Protein AF-A0A1Y1KCV0-F1 (afdb_monomer_lite)

Secondary structure (DSSP, 8-state):
-----PPP--TT----TT---EEEEEEEE-----TT---PPPPTTTS---TT---EEEPP---TT-TT---EEEEEEEETTTHHHHHHHTTEEE-SS---EEETTEEE--EEE--------S-HHHHHHHHHHHHHHHHHHHS-HHHHHHHHHHHHHHHHHHHHHHHHHHHTT-SSHHHHHHHHHHHHHHHHHHHHHHHTT----HHHHHHHHHHHHHHH-SHHHHHHHHHHHHHHHHHHHHHHHH--TT----HHHHHHHHHHHHHHHHHHHHHHHHHHHHHHHHHHHHHHHHS--TTTHHHHHHHHTT-

InterPro domains:
  IPR000731 Sterol-sensing domain [PS50156] (147-311)
  IPR025583 HMG-CoA reductase, N-terminal domain [PF13323] (1-82)
  IPR053958 HMGCR/SNAP/NPC1-like, sterol-sensing domain [PF12349] (173-240)

Organism: Photinus pyralis (NCBI:txid7054)

Radius of gyration: 30.67 Å; chains: 1; bounding box: 88×43×90 Å

Structure (mmCIF, N/CA/C/O backbone):
data_AF-A0A1Y1KCV0-F1
#
_entry.id   AF-A0A1Y1KCV0-F1
#
loop_
_atom_site.group_PDB
_atom_site.id
_atom_site.type_symbol
_atom_site.label_atom_id
_atom_site.label_alt_id
_atom_site.label_comp_id
_atom_site.label_asym_id
_atom_site.label_entity_id
_atom_site.label_seq_id
_atom_site.pdbx_PDB_ins_code
_atom_site.Cartn_x
_atom_site.Cartn_y
_atom_site.Cartn_z
_atom_site.occupancy
_atom_site.B_iso_or_equiv
_atom_site.auth_seq_id
_atom_site.auth_comp_id
_atom_site.auth_asym_id
_atom_site.auth_atom_id
_atom_site.pdbx_PDB_model_num
ATOM 1 N N . ASP A 1 1 ? -7.682 2.439 -41.733 1.00 33.00 1 ASP A N 1
ATOM 2 C CA . ASP A 1 1 ? -8.304 1.158 -41.353 1.00 33.00 1 ASP A CA 1
ATOM 3 C C . ASP A 1 1 ? -7.583 -0.026 -41.951 1.00 33.00 1 ASP A C 1
ATOM 5 O O . ASP A 1 1 ? -7.846 -0.419 -43.080 1.00 33.00 1 ASP A O 1
ATOM 9 N N . THR A 1 2 ? -6.640 -0.591 -41.206 1.00 41.50 2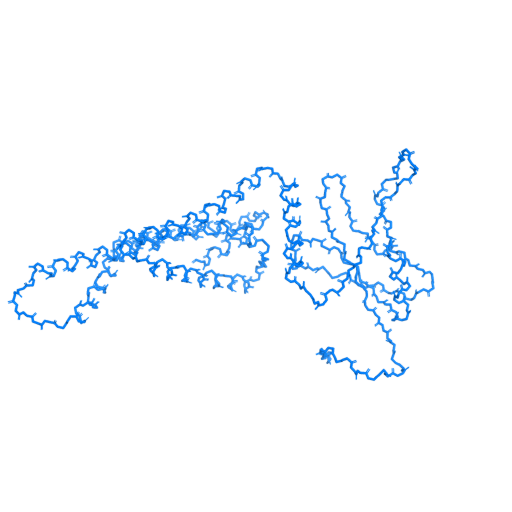 THR A N 1
ATOM 10 C CA . THR A 1 2 ? -6.056 -1.882 -41.554 1.00 41.50 2 THR A CA 1
ATOM 11 C C . THR A 1 2 ? -6.848 -2.955 -40.798 1.00 41.50 2 THR A C 1
ATOM 13 O O . THR A 1 2 ? -6.846 -2.994 -39.571 1.00 41.50 2 THR A O 1
ATOM 16 N N . GLN A 1 3 ? -7.602 -3.787 -41.525 1.00 39.91 3 GLN A N 1
ATOM 17 C CA . GLN A 1 3 ? -8.458 -4.854 -40.981 1.00 39.91 3 GLN A CA 1
ATOM 18 C C . GLN A 1 3 ? -7.636 -6.041 -40.434 1.00 39.91 3 GLN A C 1
ATOM 20 O O . GLN A 1 3 ? -7.830 -7.187 -40.836 1.00 39.91 3 GLN A O 1
ATOM 25 N N . TRP A 1 4 ? -6.687 -5.792 -39.533 1.00 38.59 4 TRP A N 1
ATOM 26 C CA . TRP A 1 4 ? -5.926 -6.861 -38.891 1.00 38.59 4 TRP A CA 1
ATOM 27 C C . TRP A 1 4 ? -6.795 -7.555 -37.845 1.00 38.59 4 TRP A C 1
ATOM 29 O O . TRP A 1 4 ? -7.259 -6.935 -36.890 1.00 38.59 4 TRP A O 1
ATOM 39 N N . LYS A 1 5 ? -6.997 -8.863 -38.017 1.00 38.84 5 LYS A N 1
ATOM 40 C CA . LYS A 1 5 ? -7.556 -9.742 -36.989 1.00 38.84 5 LYS A CA 1
ATOM 41 C C . LYS A 1 5 ? -6.452 -10.672 -36.510 1.00 38.84 5 LYS A C 1
ATOM 43 O O . LYS A 1 5 ? -5.967 -11.500 -37.274 1.00 38.84 5 LYS A O 1
ATOM 48 N N . TRP A 1 6 ? -6.056 -10.525 -35.252 1.00 47.56 6 TRP A N 1
ATOM 49 C CA . TRP A 1 6 ? -5.148 -11.460 -34.598 1.00 47.56 6 TRP A CA 1
ATOM 50 C C . TRP A 1 6 ? -5.876 -12.791 -34.394 1.00 47.56 6 TRP A C 1
ATOM 52 O O . TRP A 1 6 ? -6.885 -12.841 -33.694 1.00 47.56 6 TRP A O 1
ATOM 62 N N . GLN A 1 7 ? -5.389 -13.859 -35.022 1.00 41.56 7 GLN A N 1
ATOM 63 C CA . GLN A 1 7 ? -5.839 -15.224 -34.752 1.00 41.56 7 GLN A CA 1
ATOM 64 C C . GLN A 1 7 ? -4.811 -15.923 -33.862 1.00 41.56 7 GLN A C 1
ATOM 66 O O . GLN A 1 7 ? -3.608 -15.862 -34.118 1.00 41.56 7 GLN A O 1
ATOM 71 N N . GLY A 1 8 ? -5.293 -16.563 -32.796 1.00 42.91 8 GLY A N 1
ATOM 72 C CA . GLY A 1 8 ? -4.482 -17.461 -31.981 1.00 42.91 8 GLY A CA 1
ATOM 73 C C . GLY A 1 8 ? -4.056 -18.665 -32.816 1.00 42.91 8 GLY A C 1
ATOM 74 O O . GLY A 1 8 ? -4.847 -19.179 -33.596 1.00 42.91 8 GLY A O 1
ATOM 75 N N . ILE A 1 9 ? -2.793 -19.059 -32.673 1.00 49.69 9 ILE A N 1
ATOM 76 C CA . ILE A 1 9 ? -2.110 -20.104 -33.444 1.00 49.69 9 ILE A CA 1
ATOM 77 C C . ILE A 1 9 ? -2.964 -21.385 -33.523 1.00 49.69 9 ILE A C 1
ATOM 79 O O . ILE A 1 9 ? -3.040 -22.137 -32.553 1.00 49.69 9 ILE A O 1
ATOM 83 N N . GLU A 1 10 ? -3.565 -21.654 -34.684 1.00 42.41 10 GLU A N 1
ATOM 84 C CA . GLU A 1 10 ? -4.025 -22.993 -35.062 1.00 42.41 10 GLU A CA 1
ATOM 85 C C . GLU A 1 10 ? -2.847 -23.738 -35.702 1.00 42.41 10 GLU A C 1
ATOM 87 O O . GLU A 1 10 ? -2.201 -23.244 -36.627 1.00 42.41 10 GLU A O 1
ATOM 92 N N . GLN A 1 11 ? -2.532 -24.920 -35.171 1.00 47.88 11 GLN A N 1
ATOM 93 C CA . GLN A 1 11 ? -1.381 -25.735 -35.576 1.00 47.88 11 GLN A CA 1
ATOM 94 C C . GLN A 1 11 ? -1.499 -26.357 -36.981 1.00 47.88 11 GLN A C 1
ATOM 96 O O . GLN A 1 11 ? -0.513 -26.915 -37.448 1.00 47.88 11 GLN A O 1
ATOM 101 N N . ASP A 1 12 ? -2.634 -26.208 -37.672 1.00 47.34 12 ASP A N 1
ATOM 102 C CA . ASP A 1 12 ? -2.918 -26.876 -38.952 1.00 47.34 12 ASP A CA 1
ATOM 103 C C . ASP A 1 12 ? -3.400 -25.911 -40.051 1.00 47.34 12 ASP A C 1
ATOM 105 O O . ASP A 1 12 ? -4.395 -26.144 -40.739 1.00 47.34 12 ASP A O 1
ATOM 109 N N . VAL A 1 13 ? -2.672 -24.813 -40.277 1.00 50.41 13 VAL A N 1
ATOM 110 C CA . VAL A 1 13 ? -2.862 -24.040 -41.514 1.00 50.41 13 VAL A CA 1
ATOM 111 C C . VAL A 1 13 ? -2.025 -24.676 -42.624 1.00 50.41 13 VAL A C 1
ATOM 113 O O . VAL A 1 13 ? -0.795 -24.593 -42.621 1.00 50.41 13 VAL A O 1
ATOM 116 N N . VAL A 1 14 ? -2.702 -25.314 -43.583 1.00 53.94 14 VAL A N 1
ATOM 117 C CA . VAL A 1 14 ? -2.103 -25.847 -44.817 1.00 53.94 14 VAL A CA 1
ATOM 118 C C . VAL A 1 14 ? -1.278 -24.746 -45.487 1.00 53.94 14 VAL A C 1
ATOM 120 O O . VAL A 1 14 ? -1.796 -23.685 -45.834 1.00 53.94 14 VAL A O 1
ATOM 123 N N . SER A 1 15 ? 0.025 -24.993 -45.638 1.00 51.62 15 SER A N 1
ATOM 124 C CA . SER A 1 15 ? 0.978 -24.034 -46.200 1.00 51.62 15 SER A CA 1
ATOM 125 C C . SER A 1 15 ? 0.573 -23.664 -47.629 1.00 51.62 15 SER A C 1
ATOM 127 O O . SER A 1 15 ? 0.685 -24.482 -48.540 1.00 51.62 15 SER A O 1
ATOM 129 N N . VAL A 1 16 ? 0.115 -22.428 -47.841 1.00 56.06 16 VAL A N 1
ATOM 130 C CA . VAL A 1 16 ? -0.094 -21.882 -49.188 1.00 56.06 16 VAL A CA 1
ATOM 131 C C . VAL A 1 16 ? 1.281 -21.791 -49.854 1.00 56.06 16 VAL A C 1
ATOM 133 O O . VAL A 1 16 ? 2.166 -21.109 -49.342 1.00 56.06 16 VAL A O 1
ATOM 136 N N . ALA A 1 17 ? 1.476 -22.516 -50.958 1.00 55.22 17 ALA A N 1
ATOM 137 C CA . ALA A 1 17 ? 2.786 -22.786 -51.564 1.00 55.22 17 ALA A CA 1
ATOM 138 C C . ALA A 1 17 ? 3.556 -21.545 -52.070 1.00 55.22 17 ALA A C 1
ATOM 140 O O . ALA A 1 17 ? 4.730 -21.671 -52.405 1.00 55.22 17 ALA A O 1
ATOM 141 N N . ASP A 1 18 ? 2.920 -20.370 -52.090 1.00 52.19 18 ASP A N 1
ATOM 142 C CA . ASP A 1 18 ? 3.439 -19.147 -52.720 1.00 52.19 18 ASP A CA 1
ATOM 143 C C . ASP A 1 18 ? 3.459 -17.921 -51.779 1.00 52.19 18 ASP A C 1
ATOM 145 O O . ASP A 1 18 ? 3.551 -16.773 -52.210 1.00 52.19 18 ASP A O 1
ATOM 149 N N . ALA A 1 19 ? 3.350 -18.136 -50.462 1.00 61.38 19 ALA A N 1
ATOM 150 C CA . ALA A 1 19 ? 3.448 -17.055 -49.483 1.00 61.38 19 ALA A CA 1
ATOM 151 C C . ALA A 1 19 ? 4.913 -16.792 -49.081 1.00 61.38 19 ALA A C 1
ATOM 153 O O . ALA A 1 19 ? 5.641 -17.703 -48.678 1.00 61.38 19 ALA A O 1
ATOM 154 N N . ASN A 1 20 ? 5.344 -15.526 -49.117 1.00 66.06 20 ASN A N 1
ATOM 155 C CA . ASN A 1 20 ? 6.645 -15.100 -48.589 1.00 66.06 20 ASN A CA 1
ATOM 156 C C . ASN A 1 20 ? 6.682 -15.271 -47.060 1.00 66.06 20 ASN A C 1
ATOM 158 O O . ASN A 1 20 ? 6.311 -14.376 -46.303 1.00 66.06 20 ASN A O 1
ATOM 162 N N . HIS A 1 21 ? 7.120 -16.441 -46.594 1.00 76.56 21 HIS A N 1
ATOM 163 C CA . HIS A 1 21 ? 7.253 -16.737 -45.171 1.00 76.56 21 HIS A CA 1
ATOM 164 C C . HIS A 1 21 ? 8.424 -15.956 -44.558 1.00 76.56 21 HIS A C 1
ATOM 166 O O . HIS A 1 21 ? 9.588 -16.338 -44.709 1.00 76.56 21 HIS A O 1
ATOM 172 N N . LEU A 1 22 ? 8.109 -14.883 -43.836 1.00 80.56 22 LEU A N 1
ATOM 173 C CA . LEU A 1 22 ? 9.053 -14.115 -43.026 1.00 80.56 22 LEU A CA 1
ATOM 174 C C . LEU A 1 22 ? 9.029 -14.605 -41.572 1.00 80.56 22 LEU A C 1
ATOM 176 O O . LEU A 1 22 ? 8.000 -15.043 -41.060 1.00 80.56 22 LEU A O 1
ATOM 180 N N . ALA A 1 23 ? 10.180 -14.541 -40.917 1.00 80.56 23 ALA A N 1
ATOM 181 C CA . ALA A 1 23 ? 10.370 -14.770 -39.498 1.00 80.56 23 ALA A CA 1
ATOM 182 C C . ALA A 1 23 ? 10.787 -13.451 -38.839 1.00 80.56 23 ALA A C 1
ATOM 184 O O . ALA A 1 23 ? 11.668 -12.748 -39.336 1.00 80.56 23 ALA A O 1
ATOM 185 N N . LEU A 1 24 ? 10.146 -13.140 -37.716 1.00 82.56 24 LEU A N 1
ATOM 186 C CA . LEU A 1 24 ? 10.536 -12.048 -36.836 1.00 82.56 24 LEU A CA 1
ATOM 187 C C . LEU A 1 24 ? 11.468 -12.611 -35.762 1.00 82.56 24 LEU A C 1
ATOM 189 O O . LEU A 1 24 ? 11.087 -13.528 -35.034 1.00 82.56 24 LEU A O 1
ATOM 193 N N . LEU A 1 25 ? 12.683 -12.079 -35.687 1.00 79.50 25 LEU A N 1
ATOM 194 C CA . LEU A 1 25 ? 13.695 -12.466 -34.711 1.00 79.50 25 LEU A CA 1
ATOM 195 C C . LEU A 1 25 ? 13.972 -11.289 -33.786 1.00 79.50 25 LEU A C 1
ATOM 197 O O . LEU A 1 25 ? 14.259 -10.188 -34.252 1.00 79.50 25 LEU A O 1
ATOM 201 N N . THR A 1 26 ? 13.904 -11.545 -32.485 1.00 79.44 26 THR A N 1
ATOM 202 C CA . THR A 1 26 ? 14.081 -10.530 -31.448 1.00 79.44 26 THR A CA 1
ATOM 203 C C . THR A 1 26 ? 15.195 -10.973 -30.509 1.00 79.44 26 THR A C 1
ATOM 205 O O . THR A 1 26 ? 15.094 -12.031 -29.888 1.00 79.44 26 THR A O 1
ATOM 208 N N . PHE A 1 27 ? 16.250 -10.170 -30.405 1.00 76.69 27 PHE A N 1
ATOM 209 C CA . PHE A 1 27 ? 17.327 -10.353 -29.436 1.00 76.69 27 PHE A CA 1
ATOM 210 C C . PHE A 1 27 ? 17.129 -9.382 -28.277 1.00 76.69 27 PHE A C 1
ATOM 212 O O . PHE A 1 27 ? 16.896 -8.195 -28.500 1.00 76.69 27 PHE A O 1
ATOM 219 N N . VAL A 1 28 ? 17.200 -9.904 -27.056 1.00 74.12 28 VAL A N 1
ATOM 220 C CA . VAL A 1 28 ? 16.999 -9.151 -25.815 1.00 74.12 28 VAL A CA 1
ATOM 221 C C . VAL A 1 28 ? 18.329 -9.108 -25.076 1.00 74.12 28 VAL A C 1
ATOM 223 O O . VAL A 1 28 ? 18.893 -10.164 -24.778 1.00 74.12 28 VAL A O 1
ATOM 226 N N . PHE A 1 29 ? 18.824 -7.903 -24.810 1.00 73.38 29 PHE A N 1
ATOM 227 C CA . PHE A 1 29 ? 20.064 -7.659 -24.082 1.00 73.38 29 PHE A CA 1
ATOM 228 C C . PHE A 1 29 ? 19.717 -7.074 -22.710 1.00 73.38 29 PHE A C 1
ATOM 230 O O . PHE A 1 29 ? 19.250 -5.936 -22.661 1.00 73.38 29 PHE A O 1
ATOM 237 N N . PRO A 1 30 ? 19.897 -7.836 -21.618 1.00 62.84 30 PRO A N 1
ATOM 238 C CA . PRO A 1 30 ? 19.663 -7.325 -20.276 1.00 62.84 30 PRO A CA 1
ATOM 239 C C . PRO A 1 30 ? 20.779 -6.358 -19.872 1.00 62.84 30 PRO A C 1
ATOM 241 O O . PRO A 1 30 ? 21.961 -6.697 -19.981 1.00 62.84 30 PRO A O 1
ATOM 244 N N . ASP A 1 31 ? 20.411 -5.179 -19.373 1.00 56.12 31 ASP A N 1
ATOM 245 C CA . ASP A 1 31 ? 21.358 -4.222 -18.798 1.00 56.12 31 ASP A CA 1
ATOM 246 C C . ASP A 1 31 ? 21.847 -4.749 -17.437 1.00 56.12 31 ASP A C 1
ATOM 248 O O . ASP A 1 31 ? 21.189 -4.602 -16.409 1.00 56.12 31 ASP A O 1
ATOM 252 N N . THR A 1 32 ? 23.012 -5.402 -17.409 1.00 49.34 32 THR A N 1
ATOM 253 C CA . THR A 1 32 ? 23.664 -5.787 -16.150 1.00 49.34 32 THR A CA 1
ATOM 254 C C . THR A 1 32 ? 24.529 -4.630 -15.663 1.00 49.34 32 THR A C 1
ATOM 256 O O . THR A 1 32 ? 25.650 -4.447 -16.141 1.00 49.34 32 THR A O 1
ATOM 259 N N . SER A 1 33 ? 24.042 -3.850 -14.700 1.00 43.47 33 SER A N 1
ATOM 260 C CA . SER A 1 33 ? 24.850 -2.860 -13.985 1.00 43.47 33 SER A CA 1
ATOM 261 C C . SER A 1 33 ? 25.788 -3.559 -12.989 1.00 43.47 33 SER A C 1
ATOM 263 O O . SER A 1 33 ? 25.568 -3.523 -11.781 1.00 43.47 33 SER A O 1
ATOM 265 N N . SER A 1 34 ? 26.821 -4.248 -13.475 1.00 36.88 34 SER A N 1
ATOM 266 C CA . SER A 1 34 ? 27.945 -4.647 -12.627 1.00 36.88 34 SER A CA 1
ATOM 267 C C . SER A 1 34 ? 28.937 -3.486 -12.549 1.00 36.88 34 SER A C 1
ATOM 269 O O . SER A 1 34 ? 29.285 -2.877 -13.560 1.00 36.88 34 SER A O 1
ATOM 271 N N . MET A 1 35 ? 29.362 -3.165 -11.326 1.00 39.00 35 MET A N 1
ATOM 272 C CA . MET A 1 35 ? 30.086 -1.940 -10.953 1.00 39.00 35 M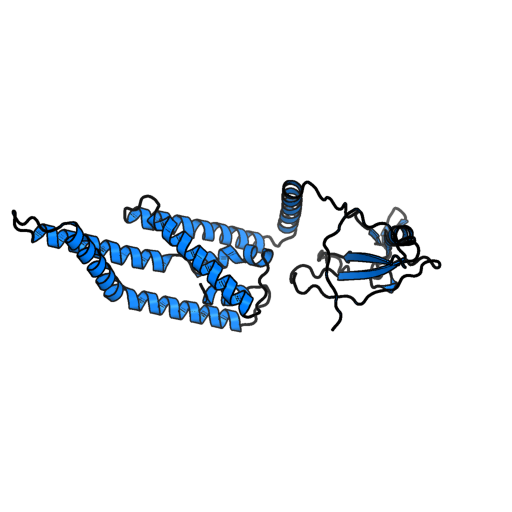ET A CA 1
ATOM 273 C C . MET A 1 35 ? 31.434 -1.727 -11.677 1.00 39.00 35 MET A C 1
ATOM 275 O O . MET A 1 35 ? 32.000 -0.643 -11.585 1.00 39.00 35 MET A O 1
ATOM 279 N N . ASP A 1 36 ? 31.901 -2.711 -12.454 1.00 40.69 36 ASP A N 1
ATOM 280 C CA . ASP A 1 36 ? 33.201 -2.689 -13.134 1.00 40.69 36 ASP A CA 1
ATOM 281 C C . ASP A 1 36 ? 33.136 -2.571 -14.669 1.00 40.69 36 ASP A C 1
ATOM 283 O O . ASP A 1 36 ? 34.177 -2.444 -15.310 1.00 40.69 36 ASP A O 1
ATOM 287 N N . SER A 1 37 ? 31.958 -2.579 -15.308 1.00 43.06 37 SER A N 1
ATOM 288 C CA . SER A 1 37 ? 31.874 -2.229 -16.737 1.00 43.06 37 SER A CA 1
ATOM 289 C C . SER A 1 37 ? 30.455 -1.871 -17.168 1.00 43.06 37 SER A C 1
ATOM 291 O O . SER A 1 37 ? 29.551 -2.699 -17.094 1.00 43.06 37 SER A O 1
ATOM 293 N N . SER A 1 38 ? 30.271 -0.666 -17.707 1.00 43.22 38 SER A N 1
ATOM 294 C CA . SER A 1 38 ? 29.073 -0.286 -18.455 1.00 43.22 38 SER A CA 1
ATOM 295 C C . SER A 1 38 ? 29.013 -1.076 -19.770 1.00 43.22 38 SER A C 1
ATOM 297 O O . SER A 1 38 ? 29.446 -0.586 -20.811 1.00 43.22 38 SER A O 1
ATOM 299 N N . SER A 1 39 ? 28.527 -2.320 -19.752 1.00 53.06 39 SER A N 1
ATOM 300 C CA . SER A 1 39 ? 28.267 -3.069 -20.990 1.00 53.06 39 SER A CA 1
ATOM 301 C C . SER A 1 39 ? 26.989 -2.518 -21.619 1.00 53.06 39 SER A C 1
ATOM 303 O O . SER A 1 39 ? 25.898 -3.001 -21.346 1.00 53.06 39 SER A O 1
ATOM 305 N N . SER A 1 40 ? 27.116 -1.462 -22.422 1.00 58.31 40 SER A N 1
ATOM 306 C CA . SER A 1 40 ? 26.003 -0.967 -23.234 1.00 58.31 40 SER A CA 1
ATOM 307 C C . SER A 1 40 ? 25.620 -2.033 -24.263 1.00 58.31 40 SER A C 1
ATOM 309 O O . SER A 1 40 ? 26.492 -2.700 -24.827 1.00 58.31 40 SER A O 1
ATOM 311 N N . ALA A 1 41 ? 24.322 -2.215 -24.503 1.00 60.91 41 ALA A N 1
ATOM 312 C CA . ALA A 1 41 ? 23.845 -3.164 -25.497 1.00 60.91 41 ALA A CA 1
ATOM 313 C C . ALA A 1 41 ? 24.474 -2.918 -26.886 1.00 60.91 41 ALA A C 1
ATOM 315 O O . ALA A 1 41 ? 24.675 -1.765 -27.290 1.00 60.91 41 ALA A O 1
ATOM 316 N N . PRO A 1 42 ? 24.777 -3.986 -27.647 1.00 65.62 42 PRO A N 1
ATOM 317 C CA . PRO A 1 42 ? 25.397 -3.846 -28.954 1.00 65.62 42 PRO A CA 1
ATOM 318 C C . PRO A 1 42 ? 24.454 -3.122 -29.916 1.00 65.62 42 PRO A C 1
ATOM 320 O O . PRO A 1 42 ? 23.243 -3.348 -29.944 1.00 65.62 42 PRO A O 1
ATOM 323 N N . ARG A 1 43 ? 25.017 -2.250 -30.753 1.00 67.50 43 ARG A N 1
ATOM 324 C CA . ARG A 1 43 ? 24.257 -1.575 -31.809 1.00 67.50 43 ARG A CA 1
ATOM 325 C C . ARG A 1 43 ? 23.891 -2.567 -32.916 1.00 67.50 43 ARG A C 1
ATOM 327 O O . ARG A 1 43 ? 24.581 -3.560 -33.139 1.00 67.50 43 ARG A O 1
ATOM 334 N N . SER A 1 44 ? 22.834 -2.270 -33.672 1.00 62.09 44 SER A N 1
ATOM 335 C CA . SER A 1 44 ? 22.306 -3.157 -34.726 1.00 62.09 44 SER A CA 1
ATOM 336 C C . SER A 1 44 ? 23.324 -3.571 -35.800 1.00 62.09 44 SER A C 1
ATOM 338 O O . SER A 1 44 ? 23.202 -4.649 -36.369 1.00 62.09 44 SER A O 1
ATOM 340 N N . HIS A 1 45 ? 24.346 -2.753 -36.063 1.00 68.75 45 HIS A N 1
ATOM 341 C CA . HIS A 1 45 ? 25.391 -3.040 -37.054 1.00 68.75 45 HIS A CA 1
ATOM 342 C C . HIS A 1 45 ? 26.498 -3.982 -36.552 1.00 68.75 45 HIS A C 1
ATOM 344 O O . HIS A 1 45 ? 27.305 -4.447 -37.351 1.00 68.75 45 HIS A O 1
ATOM 350 N N . VAL A 1 46 ? 26.546 -4.254 -35.247 1.00 64.31 46 VAL A N 1
ATOM 351 C CA . VAL A 1 46 ? 27.558 -5.111 -34.605 1.00 64.31 46 VAL A CA 1
ATOM 352 C C . VAL A 1 46 ? 27.153 -6.584 -34.669 1.00 64.31 46 VAL A C 1
ATOM 354 O O . VAL A 1 46 ? 27.991 -7.477 -34.552 1.00 64.31 46 VAL A O 1
ATOM 357 N N . VAL A 1 47 ? 25.861 -6.854 -34.885 1.00 72.19 47 VAL A N 1
ATOM 358 C CA . VAL A 1 47 ? 25.349 -8.214 -35.041 1.00 72.19 47 VAL A CA 1
ATOM 359 C C . VAL A 1 47 ? 25.915 -8.815 -36.335 1.00 72.19 47 VAL A C 1
ATOM 361 O O . VAL A 1 47 ? 25.698 -8.245 -37.409 1.00 72.19 47 VAL A O 1
ATOM 364 N N . PRO A 1 48 ? 26.619 -9.963 -36.274 1.00 69.94 48 PRO A N 1
ATOM 365 C CA . PRO A 1 48 ? 27.196 -10.586 -37.456 1.00 69.94 48 PRO A CA 1
ATOM 366 C C . PRO A 1 48 ? 26.109 -10.931 -38.476 1.00 69.94 48 PRO A C 1
ATOM 368 O O . PRO A 1 48 ? 25.221 -11.744 -38.217 1.00 69.94 48 PRO A O 1
ATOM 371 N N . THR A 1 49 ? 26.185 -10.315 -39.654 1.00 68.19 49 THR A N 1
ATOM 372 C CA . THR A 1 49 ? 25.289 -10.596 -40.777 1.00 68.19 49 THR A CA 1
ATOM 373 C C . THR A 1 49 ? 26.087 -11.296 -41.881 1.00 68.19 49 THR A C 1
ATOM 375 O O . THR A 1 49 ? 26.957 -10.686 -42.506 1.00 68.19 49 THR A O 1
ATOM 378 N N . PRO A 1 50 ? 25.855 -12.598 -42.127 1.00 73.06 50 PRO A N 1
ATOM 379 C CA . PRO A 1 50 ? 26.447 -13.281 -43.270 1.00 73.06 50 PRO A CA 1
ATOM 380 C C . PRO A 1 50 ? 26.031 -12.578 -44.568 1.00 73.06 50 PRO A C 1
ATOM 382 O O . PRO A 1 50 ? 24.857 -12.256 -44.751 1.00 73.06 50 PRO A O 1
ATOM 385 N N . GLN A 1 51 ? 26.976 -12.372 -45.490 1.00 63.56 51 GLN A N 1
ATOM 386 C CA . GLN A 1 51 ? 26.775 -11.572 -46.714 1.00 63.56 51 GLN A CA 1
ATOM 387 C C . GLN A 1 51 ? 25.681 -12.110 -47.662 1.00 63.56 51 GLN A C 1
ATOM 389 O O . GLN A 1 51 ? 25.274 -11.413 -48.587 1.00 63.56 51 GLN A O 1
ATOM 394 N N . ASN A 1 52 ? 25.185 -13.327 -47.427 1.00 72.75 52 ASN A N 1
ATOM 395 C CA . ASN A 1 52 ? 24.216 -14.016 -48.281 1.00 72.75 52 ASN A CA 1
ATOM 396 C C . ASN A 1 52 ? 22.766 -13.967 -47.756 1.00 72.75 52 ASN A C 1
ATOM 398 O O . ASN A 1 52 ? 21.892 -14.611 -48.341 1.00 72.75 52 ASN A O 1
ATOM 402 N N . LEU A 1 53 ? 22.490 -13.245 -46.662 1.00 74.94 53 LEU A N 1
ATOM 403 C CA . LEU A 1 53 ? 21.165 -13.219 -46.028 1.00 74.94 53 LEU A CA 1
ATOM 404 C C . LEU A 1 53 ? 20.426 -11.900 -46.270 1.00 74.94 53 LEU A C 1
ATOM 406 O O . LEU A 1 53 ? 20.988 -10.813 -46.158 1.00 74.94 53 LEU A O 1
ATOM 410 N N . SER A 1 54 ? 19.127 -11.996 -46.556 1.00 77.06 54 SER A N 1
ATOM 411 C CA . SER A 1 54 ? 18.243 -10.837 -46.695 1.00 77.06 54 SER A CA 1
ATOM 412 C C . SER A 1 54 ? 17.662 -10.488 -45.324 1.00 77.06 54 SER A C 1
ATOM 414 O O . SER A 1 54 ? 16.591 -10.958 -44.945 1.00 77.06 54 SER A O 1
ATOM 416 N N . ILE A 1 55 ? 18.415 -9.714 -44.542 1.00 78.56 55 ILE A N 1
ATOM 417 C CA . ILE A 1 55 ? 18.051 -9.314 -43.177 1.00 78.56 55 ILE A CA 1
ATOM 418 C C . ILE A 1 55 ? 17.641 -7.845 -43.192 1.00 78.56 55 ILE A C 1
ATOM 420 O O . ILE A 1 55 ? 18.404 -6.990 -43.633 1.00 78.56 55 ILE A O 1
ATOM 424 N N . THR A 1 56 ? 16.445 -7.543 -42.690 1.00 81.00 56 THR A N 1
ATOM 425 C CA . THR A 1 56 ? 15.973 -6.159 -42.546 1.00 81.00 56 THR A CA 1
ATOM 426 C C . THR A 1 56 ? 15.874 -5.810 -41.060 1.00 81.00 56 THR A C 1
ATOM 428 O O . THR A 1 56 ? 15.056 -6.422 -40.366 1.00 81.00 56 THR A O 1
ATOM 431 N N . PRO A 1 57 ? 16.678 -4.864 -40.540 1.00 78.81 57 PRO A N 1
ATOM 432 C CA . PRO A 1 57 ? 16.525 -4.392 -39.170 1.00 78.81 57 PRO A CA 1
ATOM 433 C C . PRO A 1 57 ? 15.204 -3.629 -39.036 1.00 78.81 57 PRO A C 1
ATOM 435 O O . PRO A 1 57 ? 14.837 -2.831 -39.900 1.00 78.81 57 PRO A O 1
ATOM 438 N N . LEU A 1 58 ? 14.481 -3.889 -37.955 1.00 77.62 58 LEU A N 1
ATOM 439 C CA . LEU A 1 58 ? 13.233 -3.212 -37.627 1.00 77.62 58 LEU A CA 1
ATOM 440 C C . LEU A 1 58 ? 13.489 -2.119 -36.582 1.00 77.62 58 LEU A C 1
ATOM 442 O O . LEU A 1 58 ? 14.443 -2.226 -35.806 1.00 77.62 58 LEU A O 1
ATOM 446 N N . PRO A 1 59 ? 12.665 -1.056 -36.552 1.00 73.56 59 PRO A N 1
ATOM 447 C CA . PRO A 1 59 ? 12.803 -0.007 -35.552 1.00 73.56 59 PRO A CA 1
ATOM 448 C C . PRO A 1 59 ? 12.642 -0.584 -34.142 1.00 73.56 59 PRO A C 1
ATOM 450 O O . PRO A 1 59 ? 11.735 -1.375 -33.875 1.00 73.56 59 PRO A O 1
ATOM 453 N N . VAL A 1 60 ? 13.533 -0.170 -33.244 1.00 60.69 60 VAL A N 1
ATOM 454 C CA . VAL A 1 60 ? 13.504 -0.566 -31.835 1.00 60.69 60 VAL A CA 1
ATOM 455 C C . VAL A 1 60 ? 12.259 0.037 -31.190 1.00 60.69 60 VAL A C 1
ATOM 457 O O . VAL A 1 60 ? 11.997 1.230 -31.329 1.00 60.69 60 VAL A O 1
ATOM 460 N N . THR A 1 61 ? 11.465 -0.791 -30.515 1.00 53.28 61 THR A N 1
ATOM 461 C CA . THR A 1 61 ? 10.344 -0.321 -29.695 1.00 53.28 61 THR A CA 1
ATOM 462 C C . THR A 1 61 ? 10.794 -0.385 -28.244 1.00 53.28 61 THR A C 1
ATOM 464 O O . THR A 1 61 ? 11.059 -1.473 -27.738 1.00 53.28 61 THR A O 1
ATOM 467 N N . GLU A 1 62 ? 10.931 0.763 -27.586 1.00 51.31 62 GLU A N 1
ATOM 468 C CA . GLU A 1 62 ? 11.251 0.800 -26.159 1.00 51.31 62 GLU A CA 1
ATOM 469 C C . GLU A 1 62 ? 10.072 0.233 -25.360 1.00 51.31 62 GLU A C 1
ATOM 471 O O . GLU A 1 62 ? 8.941 0.723 -25.444 1.00 51.31 62 GLU A O 1
ATOM 476 N N . ASN A 1 63 ? 10.323 -0.823 -24.588 1.00 46.72 63 ASN A N 1
ATOM 477 C CA . ASN A 1 63 ? 9.331 -1.389 -23.685 1.00 46.72 63 ASN A CA 1
ATOM 478 C C . ASN A 1 63 ? 9.280 -0.534 -22.411 1.00 46.72 63 ASN A C 1
ATOM 480 O O . ASN A 1 63 ? 10.009 -0.762 -21.453 1.00 46.72 63 ASN A O 1
ATOM 484 N N . SER A 1 64 ? 8.379 0.444 -22.378 1.00 43.94 64 SER A N 1
ATOM 485 C CA . SER A 1 64 ? 8.168 1.354 -21.238 1.00 43.94 64 SER A CA 1
ATOM 486 C C . SER A 1 64 ? 7.556 0.687 -19.991 1.00 43.94 64 SER A C 1
ATOM 488 O O . SER A 1 64 ? 7.338 1.352 -18.981 1.00 43.94 64 SER A O 1
ATOM 490 N N . PHE A 1 65 ? 7.286 -0.623 -20.031 1.00 45.62 65 PHE A N 1
ATOM 491 C CA . PHE A 1 65 ? 6.641 -1.365 -18.942 1.00 45.62 65 PHE A CA 1
ATOM 492 C C . PHE A 1 65 ? 7.598 -1.876 -17.850 1.00 45.62 65 PHE A C 1
ATOM 494 O O . PHE A 1 65 ? 7.120 -2.235 -16.775 1.00 45.62 65 PHE A O 1
ATOM 501 N N . ASN A 1 66 ? 8.919 -1.857 -18.072 1.00 42.03 66 ASN A N 1
ATOM 502 C CA . ASN A 1 66 ? 9.916 -2.278 -17.083 1.00 42.03 66 ASN A CA 1
ATOM 503 C C . ASN A 1 66 ? 10.913 -1.144 -16.797 1.00 42.03 66 ASN A C 1
ATOM 505 O O . ASN A 1 66 ? 12.001 -1.097 -17.350 1.00 42.03 66 ASN A O 1
ATOM 509 N N . THR A 1 67 ? 10.570 -0.233 -15.886 1.00 40.50 67 THR A N 1
ATOM 510 C CA . THR A 1 67 ? 11.449 0.884 -15.475 1.00 40.50 67 THR A CA 1
ATOM 511 C C . THR A 1 67 ? 12.762 0.430 -14.806 1.00 40.50 67 THR A C 1
ATOM 513 O O . THR A 1 67 ? 13.666 1.241 -14.643 1.00 40.50 67 THR A O 1
ATOM 516 N N . TYR A 1 68 ? 12.884 -0.854 -14.447 1.00 39.28 68 TYR A N 1
ATOM 517 C CA . TYR A 1 68 ? 14.069 -1.437 -13.801 1.00 39.28 68 TYR A CA 1
ATOM 518 C C . TYR A 1 68 ? 14.882 -2.380 -14.699 1.00 39.28 68 TYR A C 1
ATOM 520 O O . TYR A 1 68 ? 16.012 -2.701 -14.349 1.00 39.28 68 TYR A O 1
ATOM 528 N N . THR A 1 69 ? 14.357 -2.787 -15.860 1.00 45.06 69 THR A N 1
ATOM 529 C CA . THR A 1 69 ? 15.149 -3.466 -16.891 1.00 45.06 69 THR A CA 1
ATOM 530 C C . THR A 1 69 ? 15.058 -2.654 -18.170 1.00 45.06 69 THR A C 1
ATOM 532 O O . THR A 1 69 ? 14.101 -2.756 -18.938 1.00 45.06 69 THR A O 1
ATOM 535 N N . LEU A 1 70 ? 16.066 -1.812 -18.392 1.00 50.91 70 LEU A N 1
ATOM 536 C CA . LEU A 1 70 ? 16.348 -1.211 -19.693 1.00 50.91 70 LEU A CA 1
ATOM 537 C C . LEU A 1 70 ? 16.842 -2.324 -20.634 1.00 50.91 70 LEU A C 1
ATOM 539 O O . LEU A 1 70 ? 17.982 -2.349 -21.074 1.00 50.91 70 LEU A O 1
ATOM 543 N N . ASP A 1 71 ? 15.984 -3.306 -20.904 1.00 55.62 71 ASP A N 1
ATOM 544 C CA . ASP A 1 71 ? 16.298 -4.367 -21.845 1.00 55.62 71 ASP A CA 1
ATOM 545 C C . ASP A 1 71 ? 16.369 -3.731 -23.232 1.00 55.62 71 ASP A C 1
ATOM 547 O O . ASP A 1 71 ? 15.360 -3.316 -23.811 1.00 55.62 71 ASP A O 1
ATOM 551 N N . SER A 1 72 ? 17.576 -3.638 -23.776 1.00 64.31 72 SER A N 1
ATOM 552 C CA . SER A 1 72 ? 17.763 -3.188 -25.146 1.00 64.31 72 SER A CA 1
ATOM 553 C C . SER A 1 72 ? 17.344 -4.314 -26.083 1.00 64.31 72 SER A C 1
ATOM 555 O O . SER A 1 72 ? 17.828 -5.444 -25.989 1.00 64.31 72 SER A O 1
ATOM 557 N N . ILE A 1 73 ? 16.416 -4.020 -26.992 1.00 72.69 73 ILE A N 1
ATOM 558 C CA . ILE A 1 73 ? 15.841 -5.011 -27.903 1.00 72.69 73 ILE A CA 1
ATOM 559 C C . ILE A 1 73 ? 16.285 -4.709 -29.334 1.00 72.69 73 ILE A C 1
ATOM 561 O O . ILE A 1 73 ? 16.085 -3.608 -29.839 1.00 72.69 73 ILE A O 1
ATOM 565 N N . LEU A 1 74 ? 16.827 -5.710 -30.026 1.00 77.69 74 LEU A N 1
ATOM 566 C CA . LEU A 1 74 ? 17.078 -5.647 -31.466 1.00 77.69 74 LEU A CA 1
ATOM 567 C C . LEU A 1 74 ? 16.108 -6.576 -32.195 1.00 77.69 74 LEU A C 1
ATOM 569 O O . LEU A 1 74 ? 16.058 -7.772 -31.907 1.00 77.69 74 LEU A O 1
ATOM 573 N N . ALA A 1 75 ? 15.354 -6.035 -33.151 1.00 80.94 75 ALA A N 1
ATOM 574 C CA . ALA A 1 75 ? 14.386 -6.786 -33.943 1.00 80.94 75 ALA A CA 1
ATOM 575 C C . ALA A 1 75 ? 14.805 -6.855 -35.418 1.00 80.94 75 ALA A C 1
ATOM 577 O O . ALA A 1 75 ? 15.214 -5.856 -36.011 1.00 80.94 75 ALA A O 1
ATOM 578 N N . TYR A 1 76 ? 14.663 -8.033 -36.023 1.00 83.62 76 TYR A N 1
ATOM 579 C CA . TYR A 1 76 ? 15.030 -8.311 -37.409 1.00 83.62 76 TYR A CA 1
ATOM 580 C C . TYR A 1 76 ? 13.919 -9.077 -38.123 1.00 83.62 76 TYR A C 1
ATOM 582 O O . TYR A 1 76 ? 13.355 -10.031 -37.586 1.00 83.62 76 TYR A O 1
ATOM 590 N N . SER A 1 77 ? 13.641 -8.690 -39.365 1.00 84.62 77 SER A N 1
ATOM 591 C CA . SER A 1 77 ? 12.819 -9.455 -40.302 1.00 84.62 77 SER A CA 1
ATOM 592 C C . SER A 1 77 ? 13.730 -10.243 -41.241 1.00 84.62 77 SER A C 1
ATOM 594 O O . SER A 1 77 ? 14.600 -9.658 -41.892 1.00 84.62 77 SER A O 1
ATOM 596 N N . VAL A 1 78 ? 13.552 -11.565 -41.295 1.00 86.12 78 VAL A N 1
ATOM 597 C CA . VAL A 1 78 ? 14.385 -12.484 -42.090 1.00 86.12 78 VAL A CA 1
ATOM 598 C C . VAL A 1 78 ? 13.498 -13.533 -42.767 1.00 86.12 78 VAL A C 1
ATOM 600 O O . VAL A 1 78 ? 12.569 -14.033 -42.134 1.00 86.12 78 VAL A O 1
ATOM 603 N N . PRO A 1 79 ? 13.752 -13.946 -44.022 1.00 86.31 79 PRO A N 1
ATOM 604 C CA . PRO A 1 79 ? 13.075 -15.094 -44.618 1.00 86.31 79 PRO A CA 1
ATOM 605 C C . PRO A 1 79 ? 13.184 -16.339 -43.728 1.00 86.31 79 PRO A C 1
ATOM 607 O O . PRO A 1 79 ? 14.267 -16.703 -43.275 1.00 86.31 79 PRO A O 1
ATOM 610 N N . LYS A 1 80 ? 12.075 -17.054 -43.509 1.00 80.44 80 LYS A N 1
ATOM 611 C CA . LYS A 1 80 ? 12.004 -18.189 -42.567 1.00 80.44 80 LYS A CA 1
ATOM 612 C C . LYS A 1 80 ? 13.059 -19.274 -42.834 1.00 80.44 80 LYS A C 1
ATOM 614 O O . LYS A 1 80 ? 13.540 -19.900 -41.897 1.00 80.44 80 LYS A O 1
ATOM 619 N N . LYS A 1 81 ? 13.445 -19.475 -44.100 1.00 81.00 81 LYS A N 1
ATOM 620 C CA . LYS A 1 81 ? 14.489 -20.434 -44.510 1.00 81.00 81 LYS A CA 1
ATOM 621 C C . LYS A 1 81 ? 15.904 -20.016 -44.077 1.00 81.00 81 LYS A C 1
ATOM 623 O O . LYS A 1 81 ? 16.744 -20.878 -43.869 1.00 81.00 81 LYS A O 1
ATOM 628 N N . GLN A 1 82 ? 16.141 -18.714 -43.938 1.00 82.50 82 GLN A N 1
ATOM 629 C CA . GLN A 1 82 ? 17.427 -18.095 -43.595 1.00 82.50 82 GLN A CA 1
ATOM 630 C C . GLN A 1 82 ? 17.574 -17.819 -42.089 1.00 82.50 82 GLN A C 1
ATOM 632 O O . GLN A 1 82 ? 18.678 -17.593 -41.598 1.00 82.50 82 GLN A O 1
ATOM 637 N N . ALA A 1 83 ? 16.471 -17.874 -41.335 1.00 80.06 83 ALA A N 1
ATOM 638 C CA . ALA A 1 83 ? 16.459 -17.627 -39.896 1.00 80.06 83 ALA A CA 1
ATOM 639 C C . ALA A 1 83 ? 17.443 -18.506 -39.087 1.00 80.06 83 ALA A C 1
ATOM 641 O O . ALA A 1 83 ? 18.125 -17.952 -38.226 1.00 80.06 83 ALA A O 1
ATOM 642 N N . PRO A 1 84 ? 17.588 -19.827 -39.337 1.00 81.12 84 PRO A N 1
ATOM 643 C CA . PRO A 1 84 ? 18.533 -20.653 -38.578 1.00 81.12 84 PRO A CA 1
ATOM 644 C C . PRO A 1 84 ? 19.995 -20.237 -38.778 1.00 81.12 84 PRO A C 1
ATOM 646 O O . PRO A 1 84 ? 20.775 -20.241 -37.828 1.00 81.12 84 PRO A O 1
ATOM 649 N N . GLU A 1 85 ? 20.352 -19.843 -40.003 1.00 81.75 85 GLU A N 1
ATOM 650 C CA . GLU A 1 85 ? 21.699 -19.384 -40.344 1.00 81.75 85 GLU A CA 1
ATOM 651 C C . GLU A 1 85 ? 22.007 -18.052 -39.650 1.00 81.75 85 GLU A C 1
ATOM 653 O O . GLU A 1 85 ? 23.045 -17.916 -39.002 1.00 81.75 85 GLU A O 1
ATOM 658 N N . PHE A 1 86 ? 21.058 -17.111 -39.663 1.00 81.56 86 PHE A N 1
ATOM 659 C CA . PHE A 1 86 ? 21.214 -15.841 -38.956 1.00 81.56 86 PHE A CA 1
ATOM 660 C C . PHE A 1 86 ? 21.340 -16.018 -37.434 1.00 81.56 86 PHE A C 1
ATOM 662 O O . PHE A 1 86 ? 22.210 -15.410 -36.820 1.00 81.56 86 PHE A O 1
ATOM 669 N N . VAL A 1 87 ? 20.543 -16.901 -36.819 1.00 82.50 87 VAL A N 1
ATOM 670 C CA . VAL A 1 87 ? 20.651 -17.200 -35.377 1.00 82.50 87 VAL A CA 1
ATOM 671 C C . VAL A 1 87 ? 22.005 -17.824 -35.033 1.00 82.50 87 VAL A C 1
ATOM 673 O O . VAL A 1 87 ? 22.572 -17.516 -33.988 1.00 82.50 87 VAL A O 1
ATOM 676 N N . SER A 1 88 ? 22.552 -18.675 -35.907 1.00 80.19 88 SER A N 1
ATOM 677 C CA . SER A 1 88 ? 23.876 -19.265 -35.687 1.00 80.19 88 SER A CA 1
ATOM 678 C C . SER A 1 88 ? 25.002 -18.228 -35.742 1.00 80.19 88 SER A C 1
ATOM 680 O O . SER A 1 88 ? 25.913 -18.288 -34.920 1.00 80.19 88 SER A O 1
ATOM 682 N N . ALA A 1 89 ? 24.897 -17.243 -36.640 1.00 79.44 89 ALA A N 1
ATOM 683 C CA . ALA A 1 89 ? 25.846 -16.138 -36.750 1.00 79.44 89 ALA A CA 1
ATOM 684 C C . ALA A 1 89 ? 25.719 -15.142 -35.585 1.00 79.44 89 ALA A C 1
ATOM 686 O O . ALA A 1 89 ? 26.721 -14.658 -35.073 1.00 79.44 89 ALA A O 1
ATOM 687 N N . ALA A 1 90 ? 24.496 -14.888 -35.115 1.00 78.38 90 ALA A N 1
ATOM 688 C CA . ALA A 1 90 ? 24.211 -13.997 -33.990 1.00 78.38 90 ALA A CA 1
ATOM 689 C C . ALA A 1 90 ? 24.447 -14.639 -32.607 1.00 78.38 90 ALA A C 1
ATOM 691 O O . ALA A 1 90 ? 24.180 -14.012 -31.583 1.00 78.38 90 ALA A O 1
ATOM 692 N N . LYS A 1 91 ? 24.932 -15.888 -32.552 1.00 78.81 91 LYS A N 1
ATOM 693 C CA . LYS A 1 91 ? 25.194 -16.600 -31.293 1.00 78.81 91 LYS A CA 1
ATOM 694 C C . LYS A 1 91 ? 26.309 -15.947 -30.475 1.00 78.81 91 LYS A C 1
ATOM 696 O O . LYS A 1 91 ? 26.277 -16.016 -29.248 1.00 78.81 91 LYS A O 1
ATOM 701 N N . GLU A 1 92 ? 27.277 -15.342 -31.150 1.00 77.69 92 GLU A N 1
ATOM 702 C CA . GLU A 1 92 ? 28.433 -14.691 -30.546 1.00 77.69 92 GLU A CA 1
ATOM 703 C C . GLU A 1 92 ? 28.558 -13.286 -31.141 1.00 77.69 92 GLU A C 1
ATOM 705 O O . GLU A 1 92 ? 28.908 -13.126 -32.309 1.00 77.69 92 GLU A O 1
ATOM 710 N N . ILE A 1 93 ? 28.226 -12.259 -30.357 1.00 78.19 93 ILE A N 1
ATOM 711 C CA . ILE A 1 93 ? 28.272 -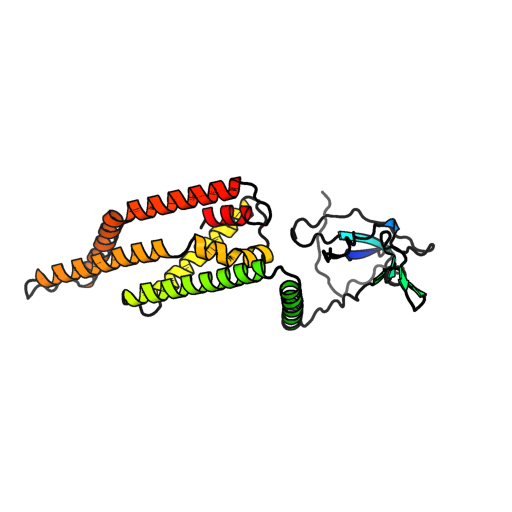10.860 -30.799 1.00 78.19 93 ILE A CA 1
ATOM 712 C C . ILE A 1 93 ? 29.443 -10.177 -30.080 1.00 78.19 93 ILE A C 1
ATOM 714 O O . ILE A 1 93 ? 29.490 -10.190 -28.850 1.00 78.19 93 ILE A O 1
ATOM 718 N N . PRO A 1 94 ? 30.418 -9.599 -30.797 1.00 72.06 94 PRO A N 1
ATOM 719 C CA . PRO A 1 94 ? 31.532 -8.911 -30.154 1.00 72.06 94 PRO A CA 1
ATOM 720 C C . PRO A 1 94 ? 31.046 -7.656 -29.417 1.00 72.06 94 PRO A C 1
ATOM 722 O O . PRO A 1 94 ? 30.186 -6.936 -29.917 1.00 72.06 94 PRO A O 1
ATOM 725 N N . ASP A 1 95 ? 31.611 -7.372 -28.243 1.00 66.69 95 ASP A N 1
ATOM 726 C CA . ASP A 1 95 ? 31.398 -6.091 -27.561 1.00 66.69 95 ASP A CA 1
ATOM 727 C C . ASP A 1 95 ? 32.328 -5.025 -28.183 1.00 66.69 95 ASP A C 1
ATOM 729 O O . ASP A 1 95 ? 33.533 -5.258 -28.338 1.00 66.69 95 ASP A O 1
ATOM 733 N N . GLU A 1 96 ? 31.773 -3.884 -28.609 1.00 62.84 96 GLU A N 1
ATOM 734 C CA . GLU A 1 96 ? 32.541 -2.782 -29.215 1.00 62.84 96 GLU A CA 1
ATOM 735 C C . GLU A 1 96 ? 33.387 -2.027 -28.191 1.00 62.84 96 GLU A C 1
ATOM 737 O O . GLU A 1 96 ? 34.442 -1.505 -28.544 1.00 62.84 96 GLU A O 1
ATOM 742 N N . GLN A 1 97 ? 32.930 -1.961 -26.938 1.00 57.94 97 GLN A N 1
ATOM 743 C CA . GLN A 1 97 ? 33.557 -1.151 -25.890 1.00 57.94 97 GLN A CA 1
ATOM 744 C C . GLN A 1 97 ? 34.531 -1.955 -25.026 1.00 57.94 97 GLN A C 1
ATOM 746 O O . GLN A 1 97 ? 35.183 -1.402 -24.144 1.00 57.94 97 GLN A O 1
ATOM 751 N N . ALA A 1 98 ? 34.644 -3.261 -25.269 1.00 57.94 98 ALA A N 1
ATOM 752 C CA . ALA A 1 98 ? 35.543 -4.116 -24.520 1.00 57.94 98 ALA A CA 1
ATOM 753 C C . ALA A 1 98 ? 36.988 -3.974 -25.011 1.00 57.94 98 ALA A C 1
ATOM 755 O O . ALA A 1 98 ? 37.309 -4.327 -26.150 1.00 57.94 98 ALA A O 1
ATOM 756 N N . GLU A 1 99 ? 37.860 -3.494 -24.124 1.00 58.59 99 GLU A N 1
ATOM 757 C CA . GLU A 1 99 ? 39.303 -3.474 -24.349 1.00 58.59 99 GLU A CA 1
ATOM 758 C C . GLU A 1 99 ? 39.851 -4.904 -24.494 1.00 58.59 99 GLU A C 1
ATOM 760 O O . GLU A 1 99 ? 39.409 -5.838 -23.821 1.00 58.59 99 GLU A O 1
ATOM 765 N N . GLU A 1 100 ? 40.809 -5.086 -25.404 1.00 61.88 100 GLU A N 1
ATOM 766 C CA . GLU A 1 100 ? 41.489 -6.366 -25.611 1.00 61.88 100 GLU A CA 1
ATOM 767 C C . GLU A 1 100 ? 42.493 -6.575 -24.468 1.00 61.88 100 GLU A C 1
ATOM 769 O O . GLU A 1 100 ? 43.551 -5.942 -24.423 1.00 61.88 100 GLU A O 1
ATOM 774 N N . ILE A 1 101 ? 42.156 -7.444 -23.513 1.00 64.69 101 ILE A N 1
ATOM 775 C CA . ILE A 1 101 ? 43.001 -7.706 -22.345 1.00 64.69 101 ILE A CA 1
ATOM 776 C C . ILE A 1 101 ? 43.966 -8.837 -22.702 1.00 64.69 101 ILE A C 1
ATOM 778 O O . ILE A 1 101 ? 43.559 -9.929 -23.103 1.00 64.69 101 ILE A O 1
ATOM 782 N N . VAL A 1 102 ? 45.270 -8.591 -22.556 1.00 62.69 102 VAL A N 1
ATOM 783 C CA . VAL A 1 102 ? 46.291 -9.633 -22.727 1.00 62.69 102 VAL A CA 1
ATOM 784 C C . VAL A 1 102 ? 46.441 -10.391 -21.412 1.00 62.69 102 VAL A C 1
ATOM 786 O O . VAL A 1 102 ? 47.047 -9.896 -20.462 1.00 62.69 102 VAL A O 1
ATOM 789 N N . THR A 1 103 ? 45.893 -11.599 -21.350 1.00 64.81 103 THR A N 1
ATOM 790 C CA . THR A 1 103 ? 46.048 -12.507 -20.213 1.00 64.81 103 THR A CA 1
ATOM 791 C C . THR A 1 103 ? 47.215 -13.467 -20.450 1.00 64.81 103 THR A C 1
ATOM 793 O O . THR A 1 103 ? 47.795 -13.566 -21.533 1.00 64.81 103 THR A O 1
ATOM 796 N N . ARG A 1 104 ? 47.572 -14.237 -19.416 1.00 57.84 104 ARG A N 1
ATOM 797 C CA . ARG A 1 104 ? 48.617 -15.275 -19.480 1.00 57.84 104 ARG A CA 1
ATOM 798 C C . ARG A 1 104 ? 48.326 -16.373 -20.523 1.00 57.84 104 ARG A C 1
ATOM 800 O O . ARG A 1 104 ? 49.228 -17.140 -20.853 1.00 57.84 104 ARG A O 1
ATOM 807 N N . HIS A 1 105 ? 47.092 -16.452 -21.024 1.00 55.44 105 HIS A N 1
ATOM 808 C CA . HIS A 1 105 ? 46.615 -17.470 -21.960 1.00 55.44 105 HIS A CA 1
ATOM 809 C C . HIS A 1 105 ? 46.375 -16.950 -23.387 1.00 55.44 105 HIS A C 1
ATOM 811 O O . HIS A 1 105 ? 46.057 -17.748 -24.265 1.00 55.44 105 HIS A O 1
ATOM 817 N N . GLY A 1 106 ? 46.578 -15.655 -23.649 1.00 68.38 106 GLY A N 1
ATOM 818 C CA . GLY A 1 106 ? 46.395 -15.058 -24.971 1.00 68.38 106 GLY A CA 1
ATOM 819 C C . GLY A 1 106 ? 45.739 -13.682 -24.906 1.00 68.38 106 GLY A C 1
ATOM 820 O O . GLY A 1 106 ? 45.700 -13.044 -23.859 1.00 68.38 106 GLY A O 1
ATOM 821 N N . ARG A 1 107 ? 45.249 -13.208 -26.053 1.00 66.56 107 ARG A N 1
ATOM 822 C CA . ARG A 1 107 ? 44.426 -11.996 -26.128 1.00 66.56 107 ARG A CA 1
ATOM 823 C C . ARG A 1 107 ? 42.965 -12.391 -25.953 1.00 66.56 107 ARG A C 1
ATOM 825 O O . ARG A 1 107 ? 42.476 -13.232 -26.704 1.00 66.56 107 ARG A O 1
ATOM 832 N N . GLU A 1 108 ? 42.291 -11.811 -24.969 1.00 66.06 108 GLU A N 1
ATOM 833 C CA . GLU A 1 108 ? 40.881 -12.067 -24.678 1.00 66.06 108 GLU A CA 1
ATOM 834 C C . GLU A 1 108 ? 40.049 -10.823 -25.015 1.00 66.06 108 GLU A C 1
ATOM 836 O O . GLU A 1 108 ? 40.405 -9.701 -24.650 1.00 66.06 108 GLU A O 1
ATOM 841 N N . LYS A 1 109 ? 38.928 -11.021 -25.720 1.00 70.38 109 LYS A N 1
ATOM 842 C CA . LYS A 1 109 ? 37.947 -9.975 -26.029 1.00 70.38 109 LYS A CA 1
ATOM 843 C C . LYS A 1 109 ? 36.583 -10.394 -25.490 1.00 70.38 109 LYS A C 1
ATOM 845 O O . LYS A 1 109 ? 36.153 -11.523 -25.718 1.00 70.38 109 LYS A O 1
ATOM 850 N N . LYS A 1 110 ? 35.894 -9.489 -24.790 1.00 68.38 110 LYS A N 1
ATOM 851 C CA . LYS A 1 110 ? 34.542 -9.735 -24.265 1.00 68.38 110 LYS A CA 1
ATOM 852 C C . LYS A 1 110 ? 33.564 -9.946 -25.428 1.00 68.38 110 LYS A C 1
ATOM 854 O O . LYS A 1 110 ? 33.551 -9.182 -26.396 1.00 68.38 110 LYS A O 1
ATOM 859 N N . MET A 1 111 ? 32.746 -10.987 -25.328 1.00 68.69 111 MET A N 1
ATOM 860 C CA . MET A 1 111 ? 31.725 -11.323 -26.318 1.00 68.69 111 MET A CA 1
ATOM 861 C C . MET A 1 111 ? 30.387 -11.570 -25.626 1.00 68.69 111 MET A C 1
ATOM 863 O O . MET A 1 111 ? 30.327 -12.182 -24.560 1.00 68.69 111 MET A O 1
ATOM 867 N N . TRP A 1 112 ? 29.310 -11.130 -26.262 1.00 72.25 112 TRP A N 1
ATOM 868 C CA . TRP A 1 112 ? 27.945 -11.494 -25.920 1.00 72.25 112 TRP A CA 1
ATOM 869 C C . TRP A 1 112 ? 27.658 -12.894 -26.453 1.00 72.25 112 TRP A C 1
ATOM 871 O O . TRP A 1 112 ? 27.692 -13.124 -27.661 1.00 72.25 112 TRP A O 1
ATOM 881 N N . ILE A 1 113 ? 27.364 -13.830 -25.554 1.00 76.44 113 ILE A N 1
ATOM 882 C CA . ILE A 1 113 ? 27.030 -15.209 -25.915 1.00 76.44 113 ILE A CA 1
ATOM 883 C C . ILE A 1 113 ? 25.529 -15.400 -25.734 1.00 76.44 113 ILE A C 1
ATOM 885 O O . ILE A 1 113 ? 25.000 -15.259 -24.629 1.00 76.44 113 ILE A O 1
ATOM 889 N N . MET A 1 114 ? 24.837 -15.762 -26.814 1.00 68.94 114 MET A N 1
ATOM 890 C CA . MET A 1 114 ? 23.415 -16.078 -26.772 1.00 68.94 114 MET A CA 1
ATOM 891 C C . MET A 1 114 ? 23.19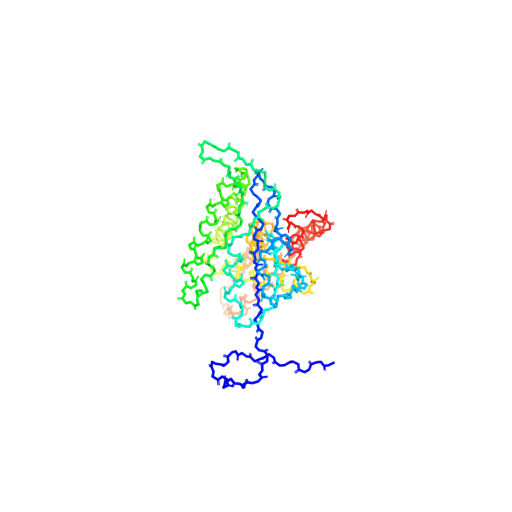6 -17.296 -25.871 1.00 68.94 114 MET A C 1
ATOM 893 O O . MET A 1 114 ? 23.492 -18.440 -26.230 1.00 68.94 114 MET A O 1
ATOM 897 N N . LYS A 1 115 ? 22.634 -17.065 -24.684 1.00 67.38 115 LYS A N 1
ATOM 898 C CA . LYS A 1 115 ? 22.121 -18.145 -23.847 1.00 67.38 115 LYS A CA 1
ATOM 899 C C . LYS A 1 115 ? 20.863 -18.667 -24.527 1.00 67.38 115 LYS A C 1
ATOM 901 O O . LYS A 1 115 ? 19.944 -17.898 -24.790 1.00 67.38 115 LYS A O 1
ATOM 906 N N . ALA A 1 116 ? 20.830 -19.958 -24.854 1.00 56.84 116 ALA A N 1
ATOM 907 C CA . ALA A 1 116 ? 19.673 -20.552 -25.510 1.00 56.84 116 ALA A CA 1
ATOM 908 C C . ALA A 1 116 ? 18.417 -20.278 -24.669 1.00 56.84 116 ALA A C 1
ATOM 910 O O . ALA A 1 116 ? 18.242 -20.856 -23.592 1.00 56.84 116 ALA A O 1
ATOM 911 N N . ALA A 1 117 ? 17.548 -19.395 -25.164 1.00 49.50 117 ALA A N 1
ATOM 912 C CA . ALA A 1 117 ? 16.212 -19.200 -24.634 1.00 49.50 117 ALA A CA 1
ATOM 913 C C . ALA A 1 117 ? 15.422 -20.459 -24.985 1.00 49.50 117 ALA A C 1
ATOM 915 O O . ALA A 1 117 ? 14.741 -20.544 -26.005 1.00 49.50 117 ALA A O 1
ATOM 916 N N . LYS A 1 118 ? 15.593 -21.510 -24.183 1.00 41.50 118 LYS A N 1
ATOM 917 C CA . LYS A 1 118 ? 14.751 -22.691 -24.276 1.00 41.50 118 LYS A CA 1
ATOM 918 C C . LYS A 1 118 ? 13.339 -22.203 -23.974 1.00 41.50 118 LYS A C 1
ATOM 920 O O . LYS A 1 118 ? 13.032 -21.917 -22.820 1.00 41.50 118 LYS A O 1
ATOM 925 N N . VAL A 1 119 ? 12.515 -22.064 -25.015 1.00 42.06 119 VAL A N 1
ATOM 926 C CA . VAL A 1 119 ? 11.074 -21.822 -24.900 1.00 42.06 119 VAL A CA 1
ATOM 927 C C . VAL A 1 119 ? 10.511 -23.017 -24.145 1.00 42.06 119 VAL A C 1
ATOM 929 O O . VAL A 1 119 ? 10.240 -24.073 -24.712 1.00 42.06 119 VAL A O 1
ATOM 932 N N . ASN A 1 120 ? 10.469 -22.894 -22.822 1.00 38.41 120 ASN A N 1
ATOM 933 C CA . ASN A 1 120 ? 10.041 -23.957 -21.941 1.00 38.41 120 ASN A CA 1
ATOM 934 C C . ASN A 1 120 ? 8.556 -23.763 -21.672 1.00 38.41 120 ASN A C 1
ATOM 936 O O . ASN A 1 120 ? 8.146 -23.154 -20.691 1.00 38.41 120 ASN A O 1
ATOM 940 N N . THR A 1 121 ? 7.739 -24.277 -22.582 1.00 47.44 121 THR A N 1
ATOM 941 C CA . THR A 1 121 ? 6.281 -24.128 -22.572 1.00 47.44 121 THR A CA 1
ATOM 942 C C . THR A 1 121 ? 5.587 -24.932 -21.468 1.00 47.44 121 THR A C 1
ATOM 944 O O . THR A 1 121 ? 4.360 -24.934 -21.410 1.00 47.44 121 THR A O 1
ATOM 947 N N . ARG A 1 122 ? 6.313 -25.666 -20.605 1.00 50.16 122 ARG A N 1
ATOM 948 C CA . ARG A 1 122 ? 5.661 -26.637 -19.714 1.00 50.16 122 ARG A CA 1
ATOM 949 C C . ARG A 1 122 ? 6.444 -27.029 -18.454 1.00 50.16 122 ARG A C 1
ATOM 951 O O . ARG A 1 122 ? 6.703 -28.212 -18.287 1.00 50.16 122 ARG A O 1
ATOM 958 N N . ASN A 1 123 ? 6.818 -26.070 -17.592 1.00 54.50 123 ASN A N 1
ATOM 959 C CA . ASN A 1 123 ? 7.013 -26.270 -16.130 1.00 54.50 123 ASN A CA 1
ATOM 960 C C . ASN A 1 123 ? 7.388 -24.960 -15.399 1.00 54.50 123 ASN A C 1
ATOM 962 O O . ASN A 1 123 ? 8.435 -24.830 -14.765 1.00 54.50 123 ASN A O 1
ATOM 966 N N . THR A 1 124 ? 6.505 -23.970 -15.503 1.00 65.12 124 THR A N 1
ATOM 967 C CA . THR A 1 124 ? 6.815 -22.555 -15.262 1.00 65.12 124 THR A CA 1
ATOM 968 C C . THR A 1 124 ? 7.016 -22.174 -13.791 1.00 65.12 124 THR A C 1
ATOM 970 O O . THR A 1 124 ? 7.829 -21.305 -13.517 1.00 65.12 124 THR A O 1
ATOM 973 N N . ILE A 1 125 ? 6.356 -22.820 -12.822 1.00 72.50 125 ILE A N 1
ATOM 974 C CA . ILE A 1 125 ? 6.341 -22.308 -11.434 1.00 72.50 125 ILE A CA 1
ATOM 975 C C . ILE A 1 125 ? 7.623 -22.648 -10.665 1.00 72.50 125 ILE A C 1
ATOM 977 O O . ILE A 1 125 ? 8.210 -21.773 -10.041 1.00 72.50 125 ILE A O 1
ATOM 981 N N . VAL A 1 126 ? 8.087 -23.901 -10.718 1.00 79.56 126 VAL A N 1
ATOM 982 C CA . VAL A 1 126 ? 9.277 -24.332 -9.954 1.00 79.56 126 VAL A CA 1
ATOM 983 C C . VAL A 1 126 ? 10.547 -23.683 -10.504 1.00 79.56 126 VAL A C 1
ATOM 985 O O . VAL A 1 126 ? 11.421 -23.278 -9.744 1.00 79.56 126 VAL A O 1
ATOM 988 N N . GLN A 1 127 ? 10.635 -23.540 -11.828 1.00 73.25 127 GLN A N 1
ATOM 989 C CA . GLN A 1 127 ? 11.753 -22.846 -12.463 1.00 73.25 127 GLN A CA 1
ATOM 990 C C . GLN A 1 127 ? 11.687 -21.336 -12.255 1.00 73.25 127 GLN A C 1
ATOM 992 O O . GLN A 1 127 ? 12.726 -20.742 -12.004 1.00 73.25 127 GLN A O 1
ATOM 997 N N . TRP A 1 128 ? 10.497 -20.723 -12.288 1.00 77.69 128 TRP A N 1
ATOM 998 C CA . TRP A 1 128 ? 10.340 -19.323 -11.890 1.00 77.69 128 TRP A CA 1
ATOM 999 C C . TRP A 1 128 ? 10.798 -19.109 -10.447 1.00 77.69 128 TRP A C 1
ATOM 1001 O O . TRP A 1 128 ? 11.589 -18.209 -10.207 1.00 77.69 128 TRP A O 1
ATOM 1011 N N . LEU A 1 129 ? 10.403 -19.985 -9.516 1.00 78.62 129 LEU A N 1
ATOM 1012 C CA . LEU A 1 129 ? 10.819 -19.894 -8.117 1.00 78.62 129 LEU A CA 1
ATOM 1013 C C . LEU A 1 129 ? 12.336 -20.041 -7.967 1.00 78.62 129 LEU A C 1
ATOM 1015 O O . LEU A 1 129 ? 12.958 -19.290 -7.229 1.00 78.62 129 LEU A O 1
ATOM 1019 N N . SER A 1 130 ? 12.939 -20.998 -8.678 1.00 79.88 130 SER A N 1
ATOM 1020 C CA . SER A 1 130 ? 14.388 -21.212 -8.651 1.00 79.88 130 SER A CA 1
ATOM 1021 C C . SER A 1 130 ? 15.153 -20.047 -9.274 1.00 79.88 130 SER A C 1
ATOM 1023 O O . SER A 1 130 ? 16.209 -19.689 -8.766 1.00 79.88 130 SER A O 1
ATOM 1025 N N . ASN A 1 131 ? 14.646 -19.468 -10.362 1.00 76.38 131 ASN A N 1
ATOM 1026 C CA . ASN A 1 131 ? 15.268 -18.320 -11.014 1.00 76.38 131 ASN A CA 1
ATOM 1027 C C . ASN A 1 131 ? 15.136 -17.077 -10.135 1.00 76.38 131 ASN A C 1
ATOM 1029 O O . ASN A 1 131 ? 16.145 -16.444 -9.857 1.00 76.38 131 ASN A O 1
ATOM 1033 N N . ALA A 1 132 ? 13.939 -16.814 -9.606 1.00 72.81 132 ALA A N 1
ATOM 1034 C CA . ALA A 1 132 ? 13.692 -15.744 -8.648 1.00 72.81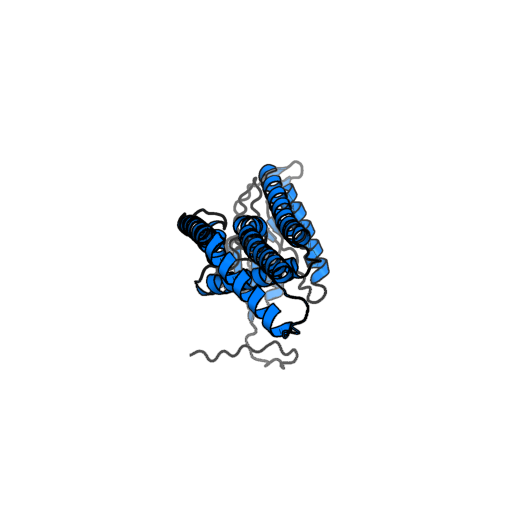 132 ALA A CA 1
ATOM 1035 C C . ALA A 1 132 ? 14.544 -15.910 -7.382 1.00 72.81 132 ALA A C 1
ATOM 1037 O O . ALA A 1 132 ? 15.024 -14.926 -6.842 1.00 72.81 132 ALA A O 1
ATOM 1038 N N . TRP A 1 133 ? 14.780 -17.143 -6.921 1.00 77.50 133 TRP A N 1
ATOM 1039 C CA . TRP A 1 133 ? 15.657 -17.414 -5.781 1.00 77.50 133 TRP A CA 1
ATOM 1040 C C . TRP A 1 133 ? 17.127 -17.125 -6.089 1.00 77.50 133 TRP A C 1
ATOM 1042 O O . TRP A 1 133 ? 17.821 -16.534 -5.268 1.00 77.50 133 TRP A O 1
ATOM 1052 N N . VAL A 1 134 ? 17.616 -17.535 -7.261 1.00 77.94 134 VAL A N 1
ATOM 1053 C CA . VAL A 1 134 ? 18.996 -17.252 -7.683 1.00 77.94 134 VAL A CA 1
ATOM 1054 C C . VAL A 1 134 ? 19.199 -15.751 -7.868 1.00 77.94 134 VAL A C 1
ATOM 1056 O O . VAL A 1 134 ? 20.173 -15.220 -7.354 1.00 77.94 134 VAL A O 1
ATOM 1059 N N . GLU A 1 135 ? 18.263 -15.076 -8.526 1.00 67.31 135 GLU A N 1
ATOM 1060 C CA . GLU A 1 135 ? 18.266 -13.628 -8.745 1.00 67.31 135 GLU A CA 1
ATOM 1061 C C . GLU A 1 135 ? 18.137 -12.857 -7.427 1.00 67.31 135 GLU A C 1
ATOM 1063 O O . GLU A 1 135 ? 18.875 -11.910 -7.197 1.00 67.31 135 GLU A O 1
ATOM 1068 N N . PHE A 1 136 ? 17.303 -13.322 -6.493 1.00 70.56 136 PHE A N 1
ATOM 1069 C CA . PHE A 1 136 ? 17.221 -12.767 -5.142 1.00 70.56 136 PHE A CA 1
ATOM 1070 C C . PHE A 1 136 ? 18.542 -12.902 -4.383 1.00 70.56 136 PHE A C 1
ATOM 1072 O O . PHE A 1 136 ? 18.989 -11.946 -3.761 1.00 70.56 136 PHE A O 1
ATOM 1079 N N . ILE A 1 137 ? 19.187 -14.072 -4.431 1.00 74.25 137 ILE A N 1
ATOM 1080 C CA . ILE A 1 137 ? 20.492 -14.282 -3.789 1.00 74.25 137 ILE A CA 1
ATOM 1081 C C . ILE A 1 137 ? 21.582 -13.445 -4.463 1.00 74.25 137 ILE A C 1
ATOM 1083 O O . ILE A 1 137 ? 22.496 -12.990 -3.780 1.00 74.25 137 ILE A O 1
ATOM 1087 N N . ASP A 1 138 ? 21.498 -13.244 -5.775 1.00 66.81 138 ASP A N 1
ATOM 1088 C CA . ASP A 1 138 ? 22.430 -12.407 -6.523 1.00 66.81 138 ASP A CA 1
ATOM 1089 C C . ASP A 1 138 ? 22.251 -10.925 -6.157 1.00 66.81 138 ASP A C 1
ATOM 1091 O O . ASP A 1 138 ? 23.212 -10.264 -5.772 1.00 66.81 138 ASP A O 1
ATOM 1095 N N . LEU A 1 139 ? 21.013 -10.427 -6.122 1.00 67.38 139 LEU A N 1
ATOM 1096 C CA . LEU A 1 139 ? 20.681 -9.083 -5.640 1.00 67.38 139 LEU A CA 1
ATOM 1097 C C . LEU A 1 139 ? 21.102 -8.890 -4.177 1.00 67.38 139 LEU A C 1
ATOM 1099 O O . LEU A 1 139 ? 21.705 -7.881 -3.838 1.00 67.38 139 LEU A O 1
ATOM 1103 N N . LEU A 1 140 ? 20.872 -9.883 -3.316 1.00 65.62 140 LEU A N 1
ATOM 1104 C CA . LEU A 1 140 ? 21.226 -9.828 -1.896 1.00 65.62 140 LEU A CA 1
ATOM 1105 C C . LEU A 1 140 ? 22.743 -9.884 -1.648 1.00 65.62 140 LEU A C 1
ATOM 1107 O O . LEU A 1 140 ? 23.204 -9.436 -0.604 1.00 65.62 140 LEU A O 1
ATOM 1111 N N . LYS A 1 141 ? 23.534 -10.433 -2.577 1.00 67.06 141 LYS A N 1
ATOM 1112 C CA . LYS A 1 141 ? 25.004 -10.437 -2.488 1.00 67.06 141 LYS A CA 1
ATOM 1113 C C . LYS A 1 141 ? 25.647 -9.186 -3.072 1.00 67.06 141 LYS A C 1
ATOM 1115 O O . LYS A 1 141 ? 26.724 -8.814 -2.614 1.00 67.06 141 LYS A O 1
ATOM 1120 N N . ASN A 1 142 ? 25.018 -8.586 -4.079 1.00 62.34 142 ASN A N 1
ATOM 1121 C CA . ASN A 1 142 ? 25.539 -7.412 -4.774 1.00 62.34 142 ASN A CA 1
ATOM 1122 C C . ASN A 1 142 ? 24.989 -6.084 -4.218 1.00 62.34 142 ASN A C 1
ATOM 1124 O O . ASN A 1 142 ? 25.555 -5.037 -4.519 1.00 62.34 142 ASN A O 1
ATOM 1128 N N . ALA A 1 143 ? 23.918 -6.104 -3.417 1.00 67.56 143 ALA A N 1
ATOM 1129 C CA . ALA A 1 143 ? 23.355 -4.904 -2.802 1.00 67.56 143 ALA A CA 1
ATOM 1130 C C . ALA A 1 143 ? 24.190 -4.399 -1.617 1.00 67.56 143 ALA A C 1
ATOM 1132 O O . ALA A 1 143 ? 24.817 -5.165 -0.878 1.00 67.56 143 ALA A O 1
ATOM 1133 N N . GLU A 1 144 ? 24.167 -3.081 -1.417 1.00 72.00 144 GLU A N 1
ATOM 1134 C CA . GLU A 1 144 ? 24.791 -2.437 -0.270 1.00 72.00 144 GLU A CA 1
ATOM 1135 C C . GLU A 1 144 ? 24.196 -3.001 1.032 1.00 72.00 144 GLU A C 1
ATOM 1137 O O . GLU A 1 144 ? 22.980 -3.103 1.197 1.00 72.00 144 GLU A O 1
ATOM 1142 N N . THR A 1 145 ? 25.055 -3.379 1.986 1.00 78.25 145 THR A N 1
ATOM 1143 C CA . THR A 1 145 ? 24.616 -3.994 3.257 1.00 78.25 145 THR A CA 1
ATOM 1144 C C . THR A 1 145 ? 23.570 -3.133 3.984 1.00 78.25 145 THR A C 1
ATOM 1146 O O . THR A 1 145 ? 22.680 -3.672 4.642 1.00 78.25 145 THR A O 1
ATOM 1149 N N . LEU A 1 146 ? 23.655 -1.801 3.862 1.00 76.12 146 LEU A N 1
ATOM 1150 C CA . LEU A 1 146 ? 22.705 -0.866 4.470 1.00 76.12 146 LEU A CA 1
ATOM 1151 C C . LEU A 1 146 ? 21.301 -0.972 3.860 1.00 76.12 146 LEU A C 1
ATOM 1153 O O . LEU A 1 146 ? 20.329 -1.020 4.615 1.00 76.12 146 LEU A O 1
ATOM 1157 N N . ASP A 1 147 ? 21.188 -1.105 2.539 1.00 78.75 147 ASP A N 1
ATOM 1158 C CA . ASP A 1 147 ? 19.898 -1.224 1.848 1.00 78.75 147 ASP A CA 1
ATOM 1159 C C . ASP A 1 147 ? 19.191 -2.530 2.213 1.00 78.75 147 ASP A C 1
ATOM 1161 O O . ASP A 1 147 ? 17.991 -2.546 2.498 1.00 78.75 147 ASP A O 1
ATOM 1165 N N . ILE A 1 148 ? 19.951 -3.624 2.320 1.00 81.12 148 ILE A N 1
ATOM 1166 C CA . ILE A 1 148 ? 19.431 -4.922 2.765 1.00 81.12 148 ILE A CA 1
ATOM 1167 C C . ILE A 1 148 ? 18.897 -4.821 4.198 1.00 81.12 148 ILE A C 1
ATOM 1169 O O . ILE A 1 148 ? 17.812 -5.323 4.495 1.00 81.12 148 ILE A O 1
ATOM 1173 N N . VAL A 1 149 ? 19.630 -4.160 5.101 1.00 84.50 149 VAL A N 1
ATOM 1174 C CA . VAL A 1 149 ? 19.194 -3.979 6.494 1.00 84.50 149 VAL A CA 1
ATOM 1175 C C . VAL A 1 149 ? 17.914 -3.145 6.563 1.00 84.50 149 VAL A C 1
ATOM 1177 O O . VAL A 1 149 ? 16.983 -3.531 7.272 1.00 84.50 149 VAL A O 1
ATOM 1180 N N . ILE A 1 150 ? 17.832 -2.040 5.816 1.00 85.56 150 ILE A N 1
ATOM 1181 C CA . ILE A 1 150 ? 16.635 -1.187 5.762 1.00 85.56 150 ILE A CA 1
ATOM 1182 C C . ILE A 1 150 ? 15.442 -1.973 5.207 1.00 85.56 150 ILE A C 1
ATOM 1184 O O . ILE A 1 150 ? 14.360 -1.931 5.795 1.00 85.56 150 ILE A O 1
ATOM 1188 N N . MET A 1 151 ? 15.640 -2.750 4.140 1.00 85.19 151 MET A N 1
ATOM 1189 C CA . MET A 1 151 ? 14.600 -3.589 3.544 1.00 85.19 151 MET A CA 1
ATOM 1190 C C . MET A 1 151 ? 14.092 -4.643 4.539 1.00 85.19 151 MET A C 1
ATOM 1192 O O . MET A 1 151 ? 12.884 -4.757 4.758 1.00 85.19 151 MET A O 1
ATOM 1196 N N . VAL A 1 152 ? 14.994 -5.368 5.210 1.00 87.00 152 VAL A N 1
ATOM 1197 C CA . VAL A 1 152 ? 14.637 -6.373 6.228 1.00 87.00 152 VAL A CA 1
ATOM 1198 C C . VAL A 1 152 ? 13.881 -5.739 7.395 1.00 87.00 152 VAL A C 1
ATOM 1200 O O . VAL A 1 152 ? 12.862 -6.281 7.828 1.00 87.00 152 VAL A O 1
ATOM 1203 N N . LEU A 1 153 ? 14.330 -4.583 7.892 1.00 89.88 153 LEU A N 1
ATOM 1204 C CA . LEU A 1 153 ? 13.632 -3.850 8.952 1.00 89.88 153 LEU A CA 1
ATOM 1205 C C . LEU A 1 153 ? 12.251 -3.373 8.501 1.00 89.88 153 LEU A C 1
ATOM 1207 O O . LEU A 1 153 ? 11.301 -3.465 9.278 1.00 89.88 153 LEU A O 1
ATOM 1211 N N . GLY A 1 154 ? 12.115 -2.920 7.254 1.00 90.88 154 GLY A N 1
ATOM 1212 C CA . GLY A 1 154 ? 10.834 -2.559 6.656 1.00 90.88 154 GLY A CA 1
ATOM 1213 C C . GLY A 1 154 ? 9.867 -3.738 6.674 1.00 90.88 154 GLY A C 1
ATOM 1214 O O . GLY A 1 154 ? 8.771 -3.633 7.226 1.00 90.88 154 GLY A O 1
ATOM 1215 N N . TYR A 1 155 ? 10.287 -4.890 6.151 1.00 92.38 155 TYR A N 1
ATOM 1216 C CA . TYR A 1 155 ? 9.471 -6.106 6.142 1.00 92.38 155 TYR A CA 1
ATOM 1217 C C . TYR A 1 155 ? 9.145 -6.619 7.546 1.00 92.38 155 TYR A C 1
ATOM 1219 O O . TYR A 1 155 ? 8.019 -7.057 7.795 1.00 92.38 155 TYR A O 1
ATOM 1227 N N . LEU A 1 156 ? 10.087 -6.545 8.486 1.00 93.75 156 LEU A N 1
ATOM 1228 C CA . LEU A 1 156 ? 9.828 -6.892 9.879 1.00 93.75 156 LEU A CA 1
ATOM 1229 C C . LEU A 1 156 ? 8.783 -5.950 10.493 1.00 93.75 156 LEU A C 1
ATOM 1231 O O . LEU A 1 156 ? 7.821 -6.415 11.105 1.00 93.75 156 LEU A O 1
ATOM 1235 N N . SER A 1 157 ? 8.931 -4.641 10.279 1.00 93.62 157 SER A N 1
ATOM 1236 C CA . SER A 1 157 ? 7.986 -3.614 10.727 1.00 93.62 157 SER A CA 1
ATOM 1237 C C . SER A 1 157 ? 6.589 -3.847 10.149 1.00 93.62 157 SER A C 1
ATOM 1239 O O . SER A 1 157 ? 5.610 -3.886 10.893 1.00 93.62 157 SER A O 1
ATOM 1241 N N . MET A 1 158 ? 6.489 -4.136 8.850 1.00 94.31 158 MET A N 1
ATOM 1242 C CA . MET A 1 158 ? 5.238 -4.514 8.190 1.00 94.31 158 MET A CA 1
ATOM 1243 C C . MET A 1 158 ? 4.560 -5.693 8.902 1.00 94.31 158 MET A C 1
ATOM 1245 O O . MET A 1 158 ? 3.384 -5.604 9.248 1.00 94.31 158 MET A O 1
ATOM 1249 N N . HIS A 1 159 ? 5.280 -6.778 9.197 1.00 94.38 159 HIS A N 1
ATOM 1250 C CA . HIS A 1 159 ? 4.691 -7.911 9.919 1.00 94.38 159 HIS A CA 1
ATOM 1251 C C . HIS A 1 159 ? 4.252 -7.531 11.340 1.00 94.38 159 HIS A C 1
ATOM 1253 O O . HIS A 1 159 ? 3.183 -7.952 11.790 1.00 94.38 159 HIS A O 1
ATOM 1259 N N . LEU A 1 160 ? 5.025 -6.690 12.031 1.00 94.69 160 LEU A N 1
ATOM 1260 C CA . LEU A 1 160 ? 4.659 -6.172 13.349 1.00 94.69 160 LEU A CA 1
ATOM 1261 C C . LEU A 1 160 ? 3.381 -5.325 13.309 1.00 94.69 160 LEU A C 1
ATOM 1263 O O . LEU A 1 160 ? 2.594 -5.414 14.251 1.00 94.69 160 LEU A O 1
ATOM 1267 N N . THR A 1 161 ? 3.110 -4.569 12.238 1.00 94.31 161 THR A N 1
ATOM 1268 C CA . THR A 1 161 ? 1.843 -3.822 12.112 1.00 94.31 161 THR A CA 1
ATOM 1269 C C . THR A 1 161 ? 0.625 -4.749 12.078 1.00 94.31 161 THR A C 1
ATOM 1271 O O . THR A 1 161 ? -0.349 -4.505 12.793 1.00 94.31 161 THR A O 1
ATOM 1274 N N . PHE A 1 162 ? 0.694 -5.867 11.344 1.00 94.44 162 PHE A N 1
ATOM 1275 C CA . PHE A 1 162 ? -0.376 -6.868 11.334 1.00 94.44 162 PHE A CA 1
ATOM 1276 C C . PHE A 1 162 ? -0.537 -7.540 12.696 1.00 94.44 162 PHE A C 1
ATOM 1278 O O . PHE A 1 162 ? -1.653 -7.677 13.197 1.00 94.44 162 PHE A O 1
ATOM 1285 N N . VAL A 1 163 ? 0.572 -7.925 13.333 1.00 94.25 163 VAL A N 1
ATOM 1286 C CA . VAL A 1 163 ? 0.541 -8.512 14.680 1.00 94.25 163 VAL A CA 1
ATOM 1287 C C . VAL A 1 163 ? -0.069 -7.526 15.682 1.00 94.25 163 VAL A C 1
ATOM 1289 O O . VAL A 1 163 ? -0.925 -7.918 16.474 1.00 94.25 163 VAL A O 1
ATOM 1292 N N . SER A 1 164 ? 0.300 -6.244 15.616 1.00 92.25 164 SER A N 1
ATOM 1293 C CA . SER A 1 164 ? -0.251 -5.181 16.464 1.00 92.25 164 SER A CA 1
ATOM 1294 C C . SER A 1 164 ? -1.760 -5.020 16.276 1.00 92.25 164 SER A C 1
ATOM 1296 O O . SER A 1 164 ? -2.489 -4.924 17.268 1.00 92.25 164 SER A O 1
ATOM 1298 N N . LEU A 1 165 ? -2.256 -5.088 15.035 1.00 94.31 165 LEU A N 1
ATOM 1299 C CA . LEU A 1 165 ? -3.691 -5.092 14.746 1.00 94.31 165 LEU A CA 1
ATOM 1300 C C . LEU A 1 165 ? -4.393 -6.257 15.454 1.00 94.31 165 LEU A C 1
ATOM 1302 O O . LEU A 1 165 ? -5.341 -6.038 16.210 1.00 94.31 165 LEU A O 1
ATOM 1306 N N . PHE A 1 166 ? -3.918 -7.491 15.270 1.00 94.12 166 PHE A N 1
ATOM 1307 C CA . PHE A 1 166 ? -4.553 -8.658 15.885 1.00 94.12 166 PHE A CA 1
ATOM 1308 C C . PHE A 1 166 ? -4.475 -8.640 17.412 1.00 94.12 166 PHE A C 1
ATOM 1310 O O . PHE A 1 166 ? -5.466 -8.951 18.073 1.00 94.12 166 PHE A O 1
ATOM 1317 N N . LEU A 1 167 ? -3.339 -8.246 17.993 1.00 93.06 167 LEU A N 1
ATOM 1318 C CA . LEU A 1 167 ? -3.185 -8.138 19.445 1.00 93.06 167 LEU A CA 1
ATOM 1319 C C . LEU A 1 167 ? -4.086 -7.049 20.033 1.00 93.06 167 LEU A C 1
ATOM 1321 O O . LEU A 1 167 ? -4.714 -7.270 21.072 1.00 93.06 167 LEU A O 1
ATOM 1325 N N . SER A 1 168 ? -4.199 -5.905 19.359 1.00 92.44 168 SER A N 1
ATOM 1326 C CA . SER A 1 168 ? -5.063 -4.802 19.786 1.00 92.44 168 SER A CA 1
ATOM 1327 C C . SER A 1 168 ? -6.534 -5.201 19.738 1.00 92.44 168 SER A C 1
ATOM 1329 O O . SER A 1 168 ? -7.248 -5.026 20.727 1.00 92.44 168 SER A O 1
ATOM 1331 N N . MET A 1 169 ? -6.974 -5.835 18.648 1.00 91.69 169 MET A N 1
ATOM 1332 C CA . MET A 1 169 ? -8.348 -6.329 18.518 1.00 91.69 169 MET A CA 1
ATOM 1333 C C . MET A 1 169 ? -8.644 -7.489 19.481 1.00 91.69 169 MET A C 1
ATOM 1335 O O . MET A 1 169 ? -9.756 -7.595 20.004 1.00 91.69 169 MET A O 1
ATOM 1339 N N . ARG A 1 170 ? -7.648 -8.329 19.793 1.00 91.88 170 ARG A N 1
ATOM 1340 C CA . ARG A 1 170 ? -7.783 -9.394 20.795 1.00 91.88 170 ARG A CA 1
ATOM 1341 C C . ARG A 1 170 ? -7.911 -8.850 22.210 1.00 91.88 170 ARG A C 1
ATOM 1343 O O . ARG A 1 170 ? -8.730 -9.347 22.978 1.00 91.88 170 ARG A O 1
ATOM 1350 N N . ARG A 1 171 ? -7.171 -7.791 22.550 1.00 89.00 171 ARG A N 1
ATOM 1351 C CA . ARG A 1 171 ? -7.299 -7.097 23.844 1.00 89.00 171 ARG A CA 1
ATOM 1352 C C . ARG A 1 171 ? -8.697 -6.496 24.041 1.00 89.00 171 ARG A C 1
ATOM 1354 O O . ARG A 1 171 ? -9.152 -6.384 25.173 1.00 89.00 171 ARG A O 1
ATOM 1361 N N . MET A 1 172 ? -9.387 -6.157 22.954 1.00 86.50 172 MET A N 1
ATOM 1362 C CA . MET A 1 172 ? -10.774 -5.680 22.965 1.00 86.50 172 MET A CA 1
ATOM 1363 C C . MET A 1 172 ? -11.812 -6.812 23.081 1.00 86.50 172 MET A C 1
ATOM 1365 O O . MET A 1 172 ? -13.000 -6.536 23.194 1.00 86.50 172 MET A O 1
ATOM 1369 N N . GLY A 1 173 ? -11.393 -8.082 23.091 1.00 85.06 173 GLY A N 1
ATOM 1370 C CA . GLY A 1 173 ? -12.282 -9.238 23.231 1.00 85.06 173 GLY A CA 1
ATOM 1371 C C . GLY A 1 173 ? -12.657 -9.926 21.916 1.00 85.06 173 GLY A C 1
ATOM 1372 O O . GLY A 1 173 ? -13.528 -10.793 21.918 1.00 85.06 173 GLY A O 1
ATOM 1373 N N . SER A 1 174 ? -12.018 -9.581 20.791 1.00 87.75 174 SER A N 1
ATOM 1374 C CA . SER A 1 174 ? -12.187 -10.327 19.538 1.00 87.75 174 SER A CA 1
ATOM 1375 C C . SER A 1 174 ? -11.308 -11.580 19.502 1.00 87.75 174 SER A C 1
ATOM 1377 O O . SER A 1 174 ? -10.163 -11.552 19.943 1.00 87.75 174 SER A O 1
ATOM 1379 N N . ASN A 1 175 ? -11.799 -12.676 18.917 1.00 84.25 175 ASN A N 1
ATOM 1380 C CA . ASN A 1 175 ? -10.960 -13.853 18.666 1.00 84.25 175 ASN A CA 1
ATOM 1381 C C . ASN A 1 175 ? -9.973 -13.605 17.512 1.00 84.25 175 ASN A C 1
ATOM 1383 O O . ASN A 1 175 ? -8.771 -13.793 17.668 1.00 84.25 175 ASN A O 1
ATOM 1387 N N . PHE A 1 176 ? -10.495 -13.192 16.352 1.00 90.38 176 PHE A N 1
ATOM 1388 C CA . PHE A 1 176 ? -9.728 -13.015 15.108 1.00 90.38 176 PHE A CA 1
ATOM 1389 C C . PHE A 1 176 ? -10.511 -12.219 14.052 1.00 90.38 176 PHE A C 1
ATOM 1391 O O . PHE A 1 176 ? -9.941 -11.436 13.298 1.00 90.38 176 PHE A O 1
ATOM 1398 N N . TRP A 1 177 ? -11.838 -12.384 14.035 1.00 92.19 177 TRP A N 1
ATOM 1399 C CA . TRP A 1 177 ? -12.732 -11.823 13.019 1.00 92.19 177 TRP A CA 1
ATOM 1400 C C . TRP A 1 177 ? -12.650 -10.309 12.852 1.00 92.19 177 TRP A C 1
ATOM 1402 O O . TRP A 1 177 ? -12.698 -9.830 11.727 1.00 92.19 177 TRP A O 1
ATOM 1412 N N . LEU A 1 178 ? -12.498 -9.555 13.942 1.00 90.69 178 LEU A N 1
ATOM 1413 C CA . LEU A 1 178 ? -12.445 -8.093 13.868 1.00 90.69 178 LEU A CA 1
ATOM 1414 C C . LEU A 1 178 ? -11.190 -7.629 13.119 1.00 90.69 178 LEU A C 1
ATOM 1416 O O . LEU A 1 178 ? -11.292 -6.836 12.192 1.00 90.69 178 LEU A O 1
ATOM 1420 N N . GLY A 1 179 ? -10.031 -8.208 13.456 1.00 92.62 179 GLY A N 1
ATOM 1421 C CA . GLY A 1 179 ? -8.781 -7.954 12.737 1.00 92.62 179 GLY A CA 1
ATOM 1422 C C . GLY A 1 179 ? -8.848 -8.419 11.282 1.00 92.62 179 GLY A C 1
ATOM 1423 O O . GLY A 1 179 ? -8.463 -7.672 10.390 1.00 92.62 179 GLY A O 1
ATOM 1424 N N . MET A 1 180 ? -9.408 -9.607 11.023 1.00 94.06 180 MET A N 1
ATOM 1425 C CA . MET A 1 180 ? -9.534 -10.138 9.661 1.00 94.06 180 MET A CA 1
ATOM 1426 C C . MET A 1 180 ? -10.429 -9.267 8.769 1.00 94.06 180 MET A C 1
ATOM 1428 O O . MET A 1 180 ? -10.079 -9.006 7.621 1.00 94.06 180 MET A O 1
ATOM 1432 N N . SER A 1 181 ? -11.560 -8.779 9.284 1.00 93.88 181 SER A N 1
ATOM 1433 C CA . SER A 1 181 ? -12.446 -7.876 8.543 1.00 93.88 181 SER A CA 1
ATOM 1434 C C . SER A 1 181 ? -11.774 -6.537 8.240 1.00 93.88 181 SER A C 1
ATOM 1436 O O . SER A 1 181 ? -11.911 -6.033 7.127 1.00 93.88 181 SER A O 1
ATOM 1438 N N . THR A 1 182 ? -11.008 -5.981 9.187 1.00 94.00 182 THR A N 1
ATOM 1439 C CA . THR A 1 182 ? -10.199 -4.778 8.939 1.00 94.00 182 THR A CA 1
ATOM 1440 C C . THR A 1 182 ? -9.154 -5.034 7.854 1.00 94.00 182 THR A C 1
ATOM 1442 O O . THR A 1 182 ? -9.047 -4.231 6.934 1.00 94.00 182 THR A O 1
ATOM 1445 N N . LEU A 1 183 ? -8.447 -6.172 7.892 1.00 94.75 183 LEU A N 1
ATOM 1446 C CA . LEU A 1 183 ? -7.480 -6.529 6.849 1.00 94.75 183 LEU A CA 1
ATOM 1447 C C . LEU A 1 183 ? -8.124 -6.651 5.473 1.00 94.75 183 LEU A C 1
ATOM 1449 O O . LEU A 1 183 ? -7.618 -6.069 4.520 1.00 94.75 183 LEU A O 1
ATOM 1453 N N . PHE A 1 184 ? -9.244 -7.366 5.356 1.00 95.44 184 PHE A N 1
ATOM 1454 C CA . PHE A 1 184 ? -9.955 -7.470 4.083 1.00 95.44 184 PHE A CA 1
ATOM 1455 C C . PHE A 1 184 ? -10.388 -6.098 3.570 1.00 95.44 184 PHE A C 1
ATOM 1457 O O . PHE A 1 184 ? -10.175 -5.798 2.398 1.00 95.44 184 PHE A O 1
ATOM 1464 N N . SER A 1 185 ? -10.937 -5.248 4.441 1.00 94.81 185 SER A N 1
ATOM 1465 C CA . SER A 1 185 ? -11.309 -3.879 4.078 1.00 94.81 185 SER A CA 1
ATOM 1466 C C . SER A 1 185 ? -10.111 -3.083 3.555 1.00 94.81 185 SER A C 1
ATOM 1468 O O . SER A 1 185 ? -10.225 -2.414 2.533 1.00 94.81 185 SER A O 1
ATOM 1470 N N . SER A 1 186 ? -8.952 -3.184 4.207 1.00 93.81 186 SER A N 1
ATOM 1471 C CA . SER A 1 186 ? -7.726 -2.514 3.766 1.00 93.81 186 SER A CA 1
ATOM 1472 C C . SER A 1 186 ? -7.175 -3.079 2.458 1.00 93.81 186 SER A C 1
ATOM 1474 O O . SER A 1 186 ? -6.680 -2.315 1.639 1.00 93.81 186 SER A O 1
ATOM 1476 N N . VAL A 1 187 ? -7.308 -4.385 2.205 1.00 94.56 187 VAL A N 1
ATOM 1477 C CA . VAL A 1 187 ? -6.957 -4.978 0.904 1.00 94.56 187 VAL A CA 1
ATOM 1478 C C . VAL A 1 187 ? -7.854 -4.419 -0.200 1.00 94.56 187 VAL A C 1
ATOM 1480 O O . VAL A 1 187 ? -7.354 -4.069 -1.264 1.00 94.56 187 VAL A O 1
ATOM 1483 N N . PHE A 1 188 ? -9.160 -4.270 0.036 1.00 95.88 188 PHE A N 1
ATOM 1484 C CA . PHE A 1 188 ? -10.049 -3.637 -0.941 1.00 95.88 188 PHE A CA 1
ATOM 1485 C C . PHE A 1 188 ? -9.716 -2.159 -1.169 1.00 95.88 188 PHE A C 1
ATOM 1487 O O . PHE A 1 188 ? -9.717 -1.727 -2.319 1.00 95.88 188 PHE A O 1
ATOM 1494 N N . ALA A 1 189 ? -9.386 -1.406 -0.115 1.00 94.38 189 ALA A N 1
ATOM 1495 C CA . ALA A 1 189 ? -8.924 -0.023 -0.241 1.00 94.38 189 ALA A CA 1
ATOM 1496 C C . ALA A 1 189 ? -7.625 0.061 -1.060 1.00 94.38 189 ALA A C 1
ATOM 1498 O O . ALA A 1 189 ? -7.535 0.854 -1.991 1.00 94.38 189 ALA A O 1
ATOM 1499 N N . PHE A 1 190 ? -6.670 -0.836 -0.803 1.00 93.88 190 PHE A N 1
ATOM 1500 C CA . PHE A 1 190 ? -5.440 -0.963 -1.582 1.00 93.88 190 PHE A CA 1
ATOM 1501 C C . PHE A 1 190 ? -5.713 -1.272 -3.061 1.00 93.88 190 PHE A C 1
ATOM 1503 O O . PHE A 1 190 ? -5.167 -0.612 -3.942 1.00 93.88 190 PHE A O 1
ATOM 1510 N N . LEU A 1 191 ? -6.583 -2.243 -3.355 1.00 94.25 191 LEU A N 1
ATOM 1511 C CA . LEU A 1 191 ? -6.957 -2.590 -4.729 1.00 94.25 191 LEU A CA 1
ATOM 1512 C C . LEU A 1 191 ? -7.669 -1.433 -5.437 1.00 94.25 191 LEU A C 1
ATOM 1514 O O . LEU A 1 191 ? -7.438 -1.205 -6.624 1.00 94.25 191 LEU A O 1
ATOM 1518 N N . PHE A 1 192 ? -8.516 -0.697 -4.717 1.00 94.94 192 PHE A N 1
ATOM 1519 C CA . PHE A 1 192 ? -9.169 0.499 -5.233 1.00 94.94 192 PHE A CA 1
ATOM 1520 C C . PHE A 1 192 ? -8.151 1.604 -5.530 1.00 94.94 192 PHE A C 1
ATOM 1522 O O . PHE A 1 192 ? -8.146 2.125 -6.643 1.00 94.94 192 PHE A O 1
ATOM 1529 N N . GLY A 1 193 ? -7.245 1.901 -4.595 1.00 92.88 193 GLY A N 1
ATOM 1530 C CA . GLY A 1 193 ? -6.155 2.852 -4.800 1.00 92.88 193 GLY A CA 1
ATOM 1531 C C . GLY A 1 193 ? -5.303 2.477 -6.010 1.00 92.88 193 GLY A C 1
ATOM 1532 O O . GLY A 1 193 ? -5.093 3.302 -6.894 1.00 92.88 193 GLY A O 1
ATOM 1533 N N . LEU A 1 194 ? -4.926 1.201 -6.137 1.00 91.94 194 LEU A N 1
ATOM 1534 C CA . LEU A 1 194 ? -4.175 0.690 -7.284 1.00 91.94 194 LEU A CA 1
ATOM 1535 C C . LEU A 1 194 ? -4.941 0.874 -8.604 1.00 91.94 194 LEU A C 1
ATOM 1537 O O . LEU A 1 194 ? -4.369 1.303 -9.609 1.00 91.94 194 LEU A O 1
ATOM 1541 N N . ALA A 1 195 ? -6.246 0.595 -8.617 1.00 91.44 195 ALA A N 1
ATOM 1542 C CA . ALA A 1 195 ? -7.091 0.812 -9.787 1.00 91.44 195 ALA A CA 1
ATOM 1543 C C . ALA A 1 195 ? -7.185 2.301 -10.162 1.00 91.44 195 ALA A C 1
ATOM 1545 O O . ALA A 1 195 ? -7.096 2.644 -11.339 1.00 91.44 195 ALA A O 1
ATOM 1546 N N . VAL A 1 196 ? -7.320 3.199 -9.185 1.00 92.69 196 VAL A N 1
ATOM 1547 C CA . VAL A 1 196 ? -7.353 4.649 -9.426 1.00 92.69 196 VAL A CA 1
ATOM 1548 C C . VAL A 1 196 ? -6.007 5.136 -9.959 1.00 92.69 196 VAL A C 1
ATOM 1550 O O . VAL A 1 196 ? -5.962 5.816 -10.983 1.00 92.69 196 VAL A O 1
ATOM 1553 N N . THR A 1 197 ? -4.901 4.737 -9.335 1.00 89.75 197 THR A N 1
ATOM 1554 C CA . THR A 1 197 ? -3.555 5.146 -9.745 1.00 89.75 197 THR A CA 1
ATOM 1555 C C . THR A 1 197 ? -3.213 4.683 -11.161 1.00 89.75 197 THR A C 1
ATOM 1557 O O . THR A 1 197 ? -2.719 5.473 -11.967 1.00 89.75 197 THR A O 1
ATOM 1560 N N . THR A 1 198 ? -3.561 3.442 -11.508 1.00 86.25 198 THR A N 1
ATOM 1561 C CA . THR A 1 198 ? -3.364 2.919 -12.870 1.00 86.25 198 THR A CA 1
ATOM 1562 C C . THR A 1 198 ? -4.256 3.620 -13.898 1.00 86.25 198 THR A C 1
ATOM 1564 O O . THR A 1 198 ? -3.823 3.856 -15.025 1.00 86.25 198 THR A O 1
ATOM 1567 N N . LYS A 1 199 ? -5.480 4.025 -13.528 1.00 88.44 199 LYS A N 1
ATOM 1568 C CA . LYS A 1 199 ? -6.365 4.817 -14.402 1.00 88.44 199 LYS A CA 1
ATOM 1569 C C . LYS A 1 199 ? -5.899 6.256 -14.604 1.00 88.44 199 LYS A C 1
ATOM 1571 O O . LYS A 1 199 ? -6.180 6.821 -15.656 1.00 88.44 199 LYS A O 1
ATOM 1576 N N . LEU A 1 200 ? -5.167 6.822 -13.649 1.00 85.44 200 LEU A N 1
ATOM 1577 C CA . LEU A 1 200 ? -4.556 8.151 -13.750 1.00 85.44 200 LEU A CA 1
ATOM 1578 C C . LEU A 1 200 ? -3.211 8.144 -14.500 1.00 85.44 200 LEU A C 1
ATOM 1580 O O . LEU A 1 200 ? -2.548 9.174 -14.572 1.00 85.44 200 LEU A O 1
ATOM 1584 N N . GLY A 1 201 ? -2.827 7.010 -15.097 1.00 78.19 201 GLY A N 1
ATOM 1585 C CA . GLY A 1 201 ? -1.665 6.913 -15.980 1.00 78.19 201 GLY A CA 1
ATOM 1586 C C . GLY A 1 201 ? -0.326 6.808 -15.254 1.00 78.19 201 GLY A C 1
ATOM 1587 O O . GLY A 1 201 ? 0.709 6.996 -15.886 1.00 78.19 201 GLY A O 1
ATOM 1588 N N . VAL A 1 202 ? -0.323 6.499 -13.954 1.00 80.19 202 VAL A N 1
ATOM 1589 C CA . VAL A 1 202 ? 0.910 6.239 -13.202 1.00 80.19 202 VAL A CA 1
ATOM 1590 C C . VAL A 1 202 ? 1.236 4.743 -13.312 1.00 80.19 202 VAL A C 1
ATOM 1592 O O . VAL A 1 202 ? 0.496 3.920 -12.761 1.00 80.19 202 VAL A O 1
ATOM 1595 N N . PRO A 1 203 ? 2.302 4.353 -14.036 1.00 75.25 203 PRO A N 1
ATOM 1596 C CA . PRO A 1 203 ? 2.679 2.953 -14.170 1.00 75.25 203 PRO A CA 1
ATOM 1597 C C . PRO A 1 203 ? 3.237 2.437 -12.838 1.00 75.25 203 PRO A C 1
ATOM 1599 O O . PRO A 1 203 ? 4.213 2.975 -12.324 1.00 75.25 203 PRO A O 1
ATOM 1602 N N . ILE A 1 204 ? 2.621 1.389 -12.285 1.00 78.38 204 ILE A N 1
ATOM 1603 C CA . ILE A 1 204 ? 3.112 0.679 -11.095 1.00 78.38 204 ILE A CA 1
ATOM 1604 C C . ILE A 1 204 ? 3.507 -0.732 -11.523 1.00 78.38 204 ILE A C 1
ATOM 1606 O O . ILE A 1 204 ? 2.663 -1.500 -11.988 1.00 78.38 204 ILE A O 1
ATOM 1610 N N . SER A 1 205 ? 4.783 -1.081 -11.358 1.00 78.62 205 SER A N 1
ATOM 1611 C CA . SER A 1 205 ? 5.273 -2.440 -11.592 1.00 78.62 205 SER A CA 1
ATOM 1612 C C . SER A 1 205 ? 5.130 -3.297 -10.331 1.00 78.62 205 SER A C 1
ATOM 1614 O O . SER A 1 205 ? 5.187 -2.797 -9.208 1.00 78.62 205 SER A O 1
ATOM 1616 N N . VAL A 1 206 ? 4.945 -4.609 -10.503 1.00 78.94 206 VAL A N 1
ATOM 1617 C CA . VAL A 1 206 ? 4.787 -5.548 -9.375 1.00 78.94 206 VAL A CA 1
ATOM 1618 C C . VAL A 1 206 ? 6.079 -5.677 -8.565 1.00 78.94 206 VAL A C 1
ATOM 1620 O O . VAL A 1 206 ? 6.010 -5.789 -7.346 1.00 78.94 206 VAL A O 1
ATOM 1623 N N . ILE A 1 207 ? 7.243 -5.616 -9.226 1.00 75.88 207 ILE A N 1
ATOM 1624 C CA . ILE A 1 207 ? 8.554 -5.645 -8.562 1.00 75.88 207 ILE A CA 1
ATOM 1625 C C . ILE A 1 207 ? 8.699 -4.427 -7.656 1.00 75.88 207 ILE A C 1
ATOM 1627 O O . ILE A 1 207 ? 8.924 -4.585 -6.457 1.00 75.88 207 ILE A O 1
ATOM 1631 N N . LEU A 1 208 ? 8.470 -3.231 -8.205 1.00 75.25 208 LEU A N 1
ATOM 1632 C CA . LEU A 1 208 ? 8.579 -2.006 -7.432 1.00 75.25 208 LEU A CA 1
ATOM 1633 C C . LEU A 1 208 ? 7.586 -2.032 -6.277 1.00 75.25 208 LEU A C 1
ATOM 1635 O O . LEU A 1 208 ? 7.971 -1.838 -5.128 1.00 75.25 208 LEU A O 1
ATOM 1639 N N . LEU A 1 209 ? 6.324 -2.371 -6.568 1.00 83.00 209 LEU A N 1
ATOM 1640 C CA . LEU A 1 209 ? 5.283 -2.515 -5.561 1.00 83.00 209 LEU A CA 1
ATOM 1641 C C . LEU A 1 209 ? 5.698 -3.460 -4.439 1.00 83.00 209 LEU A C 1
ATOM 1643 O O . LEU A 1 209 ? 5.442 -3.139 -3.288 1.00 83.00 209 LEU A O 1
ATOM 1647 N N . SER A 1 210 ? 6.335 -4.588 -4.755 1.00 82.75 210 SER A N 1
ATOM 1648 C CA . SER A 1 210 ? 6.818 -5.524 -3.743 1.00 82.75 210 SER A CA 1
ATOM 1649 C C . SER A 1 210 ? 7.980 -4.957 -2.922 1.00 82.75 210 SER A C 1
ATOM 1651 O O . SER A 1 210 ? 8.001 -5.152 -1.714 1.00 82.75 210 SER A O 1
ATOM 1653 N N . GLU A 1 211 ? 8.889 -4.182 -3.507 1.00 80.56 211 GLU A N 1
ATOM 1654 C CA . GLU A 1 211 ? 9.985 -3.529 -2.779 1.00 80.56 211 GLU A CA 1
ATOM 1655 C C . GLU A 1 211 ? 9.477 -2.436 -1.818 1.00 80.56 211 GLU A C 1
ATOM 1657 O O . GLU A 1 211 ? 9.884 -2.383 -0.658 1.00 80.56 211 GLU A O 1
ATOM 1662 N N . GLY A 1 212 ? 8.521 -1.612 -2.264 1.00 82.94 212 GLY A N 1
ATOM 1663 C CA . GLY A 1 212 ? 7.926 -0.520 -1.481 1.00 82.94 212 GLY A CA 1
ATOM 1664 C C . GLY A 1 212 ? 6.719 -0.911 -0.619 1.00 82.94 212 GLY A C 1
ATOM 1665 O O . GLY A 1 212 ? 6.202 -0.080 0.132 1.00 82.94 212 GLY A O 1
ATOM 1666 N N . LEU A 1 213 ? 6.257 -2.164 -0.685 1.00 88.75 213 LEU A N 1
ATOM 1667 C CA . LEU A 1 213 ? 5.094 -2.642 0.071 1.00 88.75 213 LEU A CA 1
ATOM 1668 C C . LEU A 1 213 ? 5.237 -2.432 1.586 1.00 88.75 213 LEU A C 1
ATOM 1670 O O . LEU A 1 213 ? 4.274 -1.969 2.205 1.00 88.75 213 LEU A O 1
ATOM 1674 N N . PRO A 1 214 ? 6.399 -2.712 2.209 1.00 89.88 214 PRO A N 1
ATOM 1675 C CA . PRO A 1 214 ? 6.552 -2.496 3.639 1.00 89.88 214 PRO A CA 1
ATOM 1676 C C . PRO A 1 214 ? 6.416 -1.024 4.029 1.00 89.88 214 PRO A C 1
ATOM 1678 O O . PRO A 1 214 ? 5.796 -0.728 5.047 1.00 89.88 214 PRO A O 1
ATOM 1681 N N . PHE A 1 215 ? 6.931 -0.106 3.204 1.00 86.44 215 PHE A N 1
ATOM 1682 C CA . PHE A 1 215 ? 6.751 1.332 3.402 1.00 86.44 215 PHE A CA 1
ATOM 1683 C C . PHE A 1 215 ? 5.264 1.693 3.369 1.00 86.44 215 PHE A C 1
ATOM 1685 O O . PHE A 1 215 ? 4.756 2.277 4.319 1.00 86.44 215 PHE A O 1
ATOM 1692 N N . LEU A 1 216 ? 4.539 1.246 2.341 1.00 89.69 216 LEU A N 1
ATOM 1693 C CA . LEU A 1 216 ? 3.110 1.522 2.188 1.00 89.69 216 LEU A CA 1
ATOM 1694 C C . LEU A 1 216 ? 2.284 1.005 3.376 1.00 89.69 216 LEU A C 1
ATOM 1696 O O . LEU A 1 216 ? 1.469 1.742 3.934 1.00 89.69 216 LEU A O 1
ATOM 1700 N N . VAL A 1 217 ? 2.512 -0.242 3.799 1.00 92.31 217 VAL A N 1
ATOM 1701 C CA . VAL A 1 217 ? 1.779 -0.844 4.925 1.00 92.31 217 VAL A CA 1
ATOM 1702 C C . VAL A 1 217 ? 2.087 -0.128 6.238 1.00 92.31 217 VAL A C 1
ATOM 1704 O O . VAL A 1 217 ? 1.174 0.104 7.027 1.00 92.31 217 VAL A O 1
ATOM 1707 N N . VAL A 1 218 ? 3.347 0.241 6.480 1.00 90.38 218 VAL A N 1
ATOM 1708 C CA . VAL A 1 218 ? 3.747 0.943 7.707 1.00 90.38 218 VAL A CA 1
ATOM 1709 C C . VAL A 1 218 ? 3.216 2.377 7.733 1.00 90.38 218 VAL A C 1
ATOM 1711 O O . VAL A 1 218 ? 2.776 2.824 8.789 1.00 90.38 218 VAL A O 1
ATOM 1714 N N . THR A 1 219 ? 3.216 3.084 6.599 1.00 89.81 219 THR A N 1
ATOM 1715 C CA . THR A 1 219 ? 2.733 4.469 6.508 1.00 89.81 219 THR A CA 1
ATOM 1716 C C . THR A 1 219 ? 1.225 4.576 6.710 1.00 89.81 219 THR A C 1
ATOM 1718 O O . THR A 1 219 ? 0.785 5.445 7.455 1.00 89.81 219 THR A O 1
ATOM 1721 N N . ILE A 1 220 ? 0.432 3.698 6.088 1.00 90.19 220 ILE A N 1
ATOM 1722 C CA . ILE A 1 220 ? -1.031 3.701 6.259 1.00 90.19 220 ILE A CA 1
ATOM 1723 C C . ILE A 1 220 ? -1.398 3.120 7.632 1.00 90.19 220 ILE A C 1
ATOM 1725 O O . ILE A 1 220 ? -2.184 3.696 8.390 1.00 90.19 220 ILE A O 1
ATOM 1729 N N . GLY A 1 221 ? -0.802 1.971 7.964 1.00 91.75 221 GLY A N 1
ATOM 1730 C CA . GLY A 1 221 ? -0.995 1.271 9.225 1.00 91.75 221 GLY A CA 1
ATOM 1731 C C . GLY A 1 221 ? -2.455 0.912 9.524 1.00 91.75 221 GLY A C 1
ATOM 1732 O O . GLY A 1 221 ? -3.333 0.885 8.663 1.00 91.75 221 GLY A O 1
ATOM 1733 N N . PHE A 1 222 ? -2.723 0.614 10.797 1.00 94.12 222 PHE A N 1
ATOM 1734 C CA . PHE A 1 222 ? -4.069 0.274 11.275 1.00 94.12 222 PHE A CA 1
ATOM 1735 C C . PHE A 1 222 ? -4.490 1.051 12.524 1.00 94.12 222 PHE A C 1
ATOM 1737 O O . PHE A 1 222 ? -5.543 0.766 13.092 1.00 94.12 222 PHE A O 1
ATOM 1744 N N . GLU A 1 223 ? -3.704 2.041 12.949 1.00 92.25 223 GLU A N 1
ATOM 1745 C CA . GLU A 1 223 ? -3.922 2.756 14.211 1.00 92.25 223 GLU A CA 1
ATOM 1746 C C . GLU A 1 223 ? -5.312 3.401 14.263 1.00 92.25 223 GLU A C 1
ATOM 1748 O O . GLU A 1 223 ? -6.066 3.186 15.207 1.00 92.25 223 GLU A O 1
ATOM 1753 N N . LYS A 1 224 ? -5.719 4.093 13.194 1.00 92.38 224 LYS A N 1
ATOM 1754 C CA . LYS A 1 224 ? -7.026 4.769 13.118 1.00 92.38 224 LYS A CA 1
ATOM 1755 C C . LYS A 1 224 ? -8.192 3.782 13.197 1.00 92.38 224 LYS A C 1
ATOM 1757 O O . LYS A 1 224 ? -9.162 4.021 13.918 1.00 92.38 224 LYS A O 1
ATOM 1762 N N . ASN A 1 225 ? -8.061 2.630 12.533 1.00 92.19 225 ASN A N 1
ATOM 1763 C CA . ASN A 1 225 ? -9.031 1.537 12.619 1.00 92.19 225 ASN A CA 1
ATOM 1764 C C . ASN A 1 225 ? -9.125 0.980 14.050 1.00 92.19 225 ASN A C 1
ATOM 1766 O O . ASN A 1 225 ? -10.226 0.738 14.553 1.00 92.19 225 ASN A O 1
ATOM 1770 N N . ILE A 1 226 ? -7.985 0.806 14.728 1.00 93.38 226 ILE A N 1
ATOM 1771 C CA . ILE A 1 226 ? -7.905 0.333 16.116 1.00 93.38 226 ILE A CA 1
ATOM 1772 C C . ILE A 1 226 ? -8.538 1.351 17.074 1.00 93.38 226 ILE A C 1
ATOM 1774 O O . ILE A 1 226 ? -9.374 0.967 17.893 1.00 93.38 226 ILE A O 1
ATOM 1778 N N . VAL A 1 227 ? -8.190 2.636 16.966 1.00 93.25 227 VAL A N 1
ATOM 1779 C CA . VAL A 1 227 ? -8.704 3.719 17.822 1.00 93.25 227 VAL A CA 1
ATOM 1780 C C . VAL A 1 227 ? -10.218 3.853 17.687 1.00 93.25 227 VAL A C 1
ATOM 1782 O O . VAL A 1 227 ? -10.919 3.873 18.702 1.00 93.25 227 VAL A O 1
ATOM 1785 N N . LEU A 1 228 ? -10.741 3.866 16.457 1.00 92.00 228 LEU A N 1
ATOM 1786 C CA . LEU A 1 228 ? -12.180 3.946 16.212 1.00 92.00 228 LEU A CA 1
ATOM 1787 C C . LEU A 1 228 ? -12.913 2.739 16.803 1.00 92.00 228 LEU A C 1
ATOM 1789 O O . LEU A 1 228 ? -13.882 2.893 17.545 1.00 92.00 228 LEU A O 1
ATOM 1793 N N . THR A 1 229 ? -12.420 1.533 16.522 1.00 92.38 229 THR A N 1
ATOM 1794 C CA . THR A 1 229 ? -13.026 0.289 17.011 1.00 92.38 229 THR A CA 1
ATOM 1795 C C . THR A 1 229 ? -13.018 0.226 18.536 1.00 92.38 229 THR A C 1
ATOM 1797 O O . THR A 1 229 ? -14.017 -0.151 19.155 1.00 92.38 229 THR A O 1
ATOM 1800 N N . ARG A 1 230 ? -11.920 0.667 19.160 1.00 92.12 230 ARG A N 1
ATOM 1801 C CA . ARG A 1 230 ? -11.800 0.780 20.614 1.00 92.12 230 ARG A C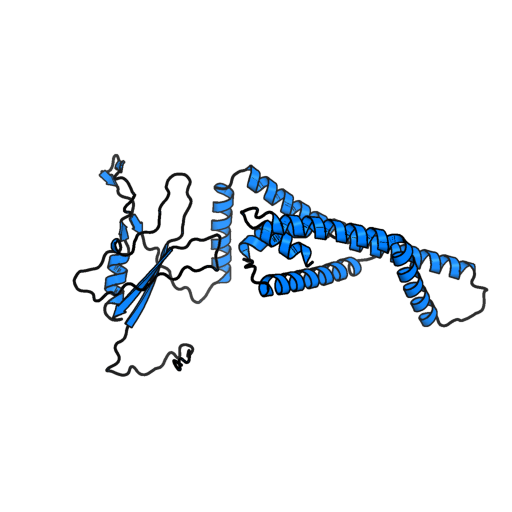A 1
ATOM 1802 C C . ARG A 1 230 ? -12.841 1.729 21.187 1.00 92.12 230 ARG A C 1
ATOM 1804 O O . ARG A 1 230 ? -13.476 1.378 22.181 1.00 92.12 230 ARG A O 1
ATOM 1811 N N . ALA A 1 231 ? -13.011 2.906 20.589 1.00 92.38 231 ALA A N 1
ATOM 1812 C CA . ALA A 1 231 ? -13.972 3.905 21.045 1.00 92.38 231 ALA A CA 1
ATOM 1813 C C . ALA A 1 231 ? -15.410 3.373 20.945 1.00 92.38 231 ALA A C 1
ATOM 1815 O O . ALA A 1 231 ? -16.144 3.403 21.934 1.00 92.38 231 ALA A O 1
ATOM 1816 N N . VAL A 1 232 ? -15.780 2.786 19.799 1.00 92.44 232 VAL A N 1
ATOM 1817 C CA . VAL A 1 232 ? -17.110 2.190 19.586 1.00 92.44 232 VAL A CA 1
ATOM 1818 C C . VAL A 1 232 ? -17.380 1.094 20.613 1.00 92.44 232 VAL A C 1
ATOM 1820 O O . VAL A 1 232 ? -18.408 1.119 21.288 1.00 92.44 232 VAL A O 1
ATOM 1823 N N . LEU A 1 233 ? -16.457 0.148 20.795 1.00 91.19 233 LEU A N 1
ATOM 1824 C CA . LEU A 1 233 ? -16.686 -0.952 21.728 1.00 91.19 233 LEU A CA 1
ATOM 1825 C C . LEU A 1 233 ? -16.731 -0.476 23.186 1.00 91.19 233 LEU A C 1
ATOM 1827 O O . LEU A 1 233 ? -17.549 -0.967 23.963 1.00 91.19 233 LEU A O 1
ATOM 1831 N N . SER A 1 234 ? -15.905 0.506 23.552 1.00 89.81 234 SER A N 1
ATOM 1832 C CA . SER A 1 234 ? -15.894 1.074 24.906 1.00 89.81 234 SER A CA 1
ATOM 1833 C C . SER A 1 234 ? -17.224 1.755 25.235 1.00 89.81 234 SER A C 1
ATOM 1835 O O . SER A 1 234 ? -17.808 1.474 26.282 1.00 89.81 234 SER A O 1
ATOM 1837 N N . HIS A 1 235 ? -17.763 2.569 24.321 1.00 90.62 235 HIS A N 1
ATOM 1838 C CA . HIS A 1 235 ? -19.076 3.197 24.501 1.00 90.62 235 HIS A CA 1
ATOM 1839 C C . HIS A 1 235 ? -20.226 2.184 24.483 1.00 90.62 235 HIS A C 1
ATOM 1841 O O . HIS A 1 235 ? -21.172 2.328 25.258 1.00 90.62 235 HIS A O 1
ATOM 1847 N N . ALA A 1 236 ? -20.143 1.131 23.662 1.00 88.56 236 ALA A N 1
ATOM 1848 C CA . ALA A 1 236 ? -21.143 0.063 23.639 1.00 88.56 236 ALA A CA 1
ATOM 1849 C C . ALA A 1 236 ? -21.197 -0.700 24.971 1.00 88.56 236 ALA A C 1
ATOM 1851 O O . ALA A 1 236 ? -22.282 -0.977 25.489 1.00 88.56 236 ALA A O 1
ATOM 1852 N N . VAL A 1 237 ? -20.032 -1.026 25.544 1.00 88.38 237 VAL A N 1
ATOM 1853 C CA . VAL A 1 237 ? -19.932 -1.713 26.839 1.00 88.38 237 VAL A CA 1
ATOM 1854 C C . VAL A 1 237 ? -20.413 -0.812 27.975 1.00 88.38 237 VAL A C 1
ATOM 1856 O O . VAL A 1 237 ? -21.159 -1.283 28.832 1.00 88.38 237 VAL A O 1
ATOM 1859 N N . GLU A 1 238 ? -20.041 0.469 27.977 1.00 87.62 238 GLU A N 1
ATOM 1860 C CA . GLU A 1 238 ? -20.458 1.409 29.022 1.00 87.62 238 GLU A CA 1
ATOM 1861 C C . GLU A 1 238 ? -21.972 1.652 29.000 1.00 87.62 238 GLU A C 1
ATOM 1863 O O . GLU A 1 238 ? -22.634 1.510 30.026 1.00 87.62 238 GLU A O 1
ATOM 1868 N N . HIS A 1 239 ? -22.555 1.890 27.821 1.00 84.75 239 HIS A N 1
ATOM 1869 C CA . HIS A 1 239 ? -24.002 2.065 27.670 1.00 84.75 239 HIS A CA 1
ATOM 1870 C C . HIS A 1 239 ? -24.789 0.794 28.033 1.00 84.75 239 HIS A C 1
ATOM 1872 O O . HIS A 1 239 ? -25.877 0.863 28.604 1.00 84.75 239 HIS A O 1
ATOM 1878 N N . ARG A 1 240 ? -24.234 -0.397 27.766 1.00 84.25 240 ARG A N 1
ATOM 1879 C CA . ARG A 1 240 ? -24.831 -1.660 28.227 1.00 84.25 240 ARG A CA 1
ATOM 1880 C C . ARG A 1 240 ? -24.794 -1.785 29.756 1.00 84.25 240 ARG A C 1
ATOM 1882 O O . ARG A 1 240 ? -25.753 -2.284 30.341 1.00 84.25 240 ARG A O 1
ATOM 1889 N N . ARG A 1 241 ? -23.713 -1.348 30.413 1.00 83.88 241 ARG A N 1
ATOM 1890 C CA . ARG A 1 241 ? -23.587 -1.386 31.883 1.00 83.88 241 ARG A CA 1
ATOM 1891 C C . ARG A 1 241 ? -24.549 -0.424 32.572 1.00 83.88 241 ARG A C 1
ATOM 1893 O O . ARG A 1 241 ? -25.132 -0.805 33.584 1.00 83.88 241 ARG A O 1
ATOM 1900 N N . THR A 1 242 ? -24.732 0.783 32.044 1.00 83.00 242 THR A N 1
ATOM 1901 C CA . THR A 1 242 ? -25.696 1.749 32.593 1.00 83.00 242 THR A CA 1
ATOM 1902 C C . THR A 1 242 ? -27.129 1.259 32.413 1.00 83.00 242 THR A C 1
ATOM 1904 O O . THR A 1 242 ? -27.868 1.201 33.391 1.00 83.00 242 THR A O 1
ATOM 1907 N N . GLN A 1 243 ? -27.490 0.742 31.230 1.00 80.06 243 GLN A N 1
ATOM 1908 C CA . GLN A 1 243 ? -28.810 0.135 31.021 1.00 80.06 243 GLN A CA 1
ATOM 1909 C C . GLN A 1 243 ? -29.092 -1.045 31.959 1.00 80.06 243 GLN A C 1
ATOM 1911 O O . GLN A 1 243 ? -30.210 -1.176 32.446 1.00 80.06 243 GLN A O 1
ATOM 1916 N N . ALA A 1 244 ? -28.095 -1.886 32.250 1.00 78.56 244 ALA A N 1
ATOM 1917 C CA . ALA A 1 244 ? -28.256 -2.996 33.189 1.00 78.56 244 ALA A CA 1
ATOM 1918 C C . ALA A 1 244 ? -28.451 -2.534 34.647 1.00 78.56 244 ALA A C 1
ATOM 1920 O O . ALA A 1 244 ? -29.090 -3.241 35.423 1.00 78.56 244 ALA A O 1
ATOM 1921 N N . ARG A 1 245 ? -27.921 -1.363 35.027 1.00 77.81 245 ARG A N 1
ATOM 1922 C CA . ARG A 1 245 ? -28.113 -0.766 36.362 1.00 77.81 245 ARG A CA 1
ATOM 1923 C C . ARG A 1 245 ? -29.473 -0.083 36.510 1.00 77.81 245 ARG A C 1
ATOM 1925 O O . ARG A 1 245 ? -30.072 -0.175 37.575 1.00 77.81 245 ARG A O 1
ATOM 1932 N N . ASP A 1 246 ? -29.963 0.548 35.446 1.00 73.19 246 ASP A N 1
ATOM 1933 C CA . ASP A 1 246 ? -31.248 1.261 35.435 1.00 73.19 246 ASP A CA 1
ATOM 1934 C C . ASP A 1 246 ? -32.448 0.348 35.101 1.00 73.19 246 ASP A C 1
ATOM 1936 O O . ASP A 1 246 ? -33.611 0.762 35.172 1.00 73.19 246 ASP A O 1
ATOM 1940 N N . ALA A 1 247 ? -32.192 -0.919 34.755 1.00 70.25 247 ALA A N 1
ATOM 1941 C CA . ALA A 1 247 ? -33.222 -1.909 34.473 1.00 70.25 247 ALA A CA 1
ATOM 1942 C C . ALA A 1 247 ? -33.977 -2.318 35.752 1.00 70.25 247 ALA A C 1
ATOM 1944 O O . ALA A 1 247 ? -33.496 -3.099 36.573 1.00 70.25 247 ALA A O 1
ATOM 1945 N N . LYS A 1 248 ? -35.216 -1.830 35.901 1.00 68.38 248 LYS A N 1
ATOM 1946 C CA . LYS A 1 248 ? -36.161 -2.343 36.908 1.00 68.38 248 LYS A CA 1
ATOM 1947 C C . LYS A 1 248 ? -36.458 -3.833 36.654 1.00 68.38 248 LYS A C 1
ATOM 1949 O O . LYS A 1 248 ? -36.716 -4.202 35.503 1.00 68.38 248 LYS A O 1
ATOM 1954 N N . PRO A 1 249 ? -36.511 -4.683 37.699 1.00 52.41 249 PRO A N 1
ATOM 1955 C CA . PRO A 1 249 ? -36.783 -6.105 37.533 1.00 52.41 249 PRO A CA 1
ATOM 1956 C C . PRO A 1 249 ? -38.235 -6.283 37.071 1.00 52.41 249 PRO A C 1
ATOM 1958 O O . PRO A 1 249 ? -39.166 -5.976 37.810 1.00 52.41 249 PRO A O 1
ATOM 1961 N N . GLY A 1 250 ? -38.438 -6.736 35.830 1.00 57.34 250 GLY A N 1
ATOM 1962 C CA . GLY A 1 250 ? -39.759 -7.157 35.342 1.00 57.34 250 GLY A CA 1
ATOM 1963 C C . GLY A 1 250 ? -40.169 -6.698 33.941 1.00 57.34 250 GLY A C 1
ATOM 1964 O O . GLY A 1 250 ? -41.188 -7.173 33.444 1.00 57.34 250 GLY A O 1
ATOM 1965 N N . LYS A 1 251 ? -39.414 -5.824 33.262 1.00 55.53 251 LYS A N 1
ATOM 1966 C CA . LYS A 1 251 ? -39.760 -5.396 31.894 1.00 55.53 251 LYS A CA 1
ATOM 1967 C C . LYS A 1 251 ? -39.031 -6.264 30.860 1.00 55.53 251 LYS A C 1
ATOM 1969 O O . LYS A 1 251 ? -37.847 -6.070 30.618 1.00 55.53 251 LYS A O 1
ATOM 1974 N N . LYS A 1 252 ? -39.739 -7.227 30.258 1.00 52.06 252 LYS A N 1
ATOM 1975 C CA . LYS A 1 252 ? -39.278 -7.958 29.063 1.00 52.06 252 LYS A CA 1
ATOM 1976 C C . LYS A 1 252 ? -39.334 -7.008 27.862 1.00 52.06 252 LYS A C 1
ATOM 1978 O O . LYS A 1 252 ? -40.368 -6.908 27.210 1.00 52.06 252 LYS A O 1
ATOM 1983 N N . SER A 1 253 ? -38.281 -6.233 27.636 1.00 57.34 253 SER A N 1
ATOM 1984 C CA . SER A 1 253 ? -38.096 -5.484 26.391 1.00 57.34 253 SER A CA 1
ATOM 1985 C C . SER A 1 253 ? -37.434 -6.372 25.339 1.00 57.34 253 SER A C 1
ATOM 1987 O O . SER A 1 253 ? -36.578 -7.182 25.683 1.00 57.34 253 SER A O 1
ATOM 1989 N N . ASP A 1 254 ? -37.829 -6.210 24.073 1.00 58.47 254 ASP A N 1
ATOM 1990 C CA . ASP A 1 254 ? -37.212 -6.876 22.919 1.00 58.47 254 ASP A CA 1
ATOM 1991 C C . ASP A 1 254 ? -35.689 -6.661 22.912 1.00 58.47 254 ASP A C 1
ATOM 1993 O O . ASP A 1 254 ? -35.197 -5.570 22.595 1.00 58.47 254 ASP A O 1
ATOM 1997 N N . GLU A 1 255 ? -34.935 -7.714 23.245 1.00 60.97 255 GLU A N 1
ATOM 1998 C CA . GLU A 1 255 ? -33.465 -7.705 23.305 1.00 60.97 255 GLU A CA 1
ATOM 1999 C C . GLU A 1 255 ? -32.835 -7.268 21.974 1.00 60.97 255 GLU A C 1
ATOM 2001 O O . GLU A 1 255 ? -31.798 -6.598 21.947 1.00 60.97 255 GLU A O 1
ATOM 2006 N N . GLN A 1 256 ? -33.482 -7.597 20.854 1.00 58.91 256 GLN A N 1
ATOM 2007 C CA . GLN A 1 256 ? -32.966 -7.322 19.518 1.00 58.91 256 GLN A CA 1
ATOM 2008 C C . GLN A 1 256 ? -33.000 -5.819 19.194 1.00 58.91 256 GLN A C 1
ATOM 2010 O O . GLN A 1 256 ? -31.980 -5.256 18.791 1.00 58.91 256 GLN A O 1
ATOM 2015 N N . SER A 1 257 ? -34.110 -5.136 19.487 1.00 62.84 257 SER A N 1
ATOM 2016 C CA . SER A 1 257 ? -34.253 -3.683 19.314 1.00 62.84 257 SER A CA 1
ATOM 2017 C C . SER A 1 257 ? -33.345 -2.894 20.265 1.00 62.84 257 SER A C 1
ATOM 2019 O O . SER A 1 257 ? -32.770 -1.874 19.884 1.00 62.84 257 SER A O 1
ATOM 2021 N N . GLN A 1 258 ? -33.145 -3.371 21.501 1.00 67.75 258 GLN A N 1
ATOM 2022 C CA . GLN A 1 258 ? -32.197 -2.747 22.432 1.00 67.75 258 GLN A CA 1
ATOM 2023 C C . GLN A 1 258 ? -30.747 -2.884 21.962 1.00 67.75 258 GLN A C 1
ATOM 2025 O O . GLN A 1 258 ? -29.995 -1.913 22.030 1.00 67.75 258 GLN A O 1
ATOM 2030 N N . SER A 1 259 ? -30.353 -4.047 21.435 1.00 68.50 259 SER A N 1
ATOM 2031 C CA . SER A 1 259 ? -28.986 -4.268 20.952 1.00 68.50 259 SER A CA 1
ATOM 2032 C C . SER A 1 259 ? -28.609 -3.354 19.778 1.00 68.50 259 SER A C 1
ATOM 2034 O O . SER A 1 259 ? -27.516 -2.787 19.778 1.00 68.50 259 SER A O 1
ATOM 2036 N N . GLN A 1 260 ? -29.526 -3.127 18.831 1.00 74.38 260 GLN A N 1
ATOM 2037 C CA . GLN A 1 260 ? -29.309 -2.212 17.706 1.00 74.38 260 GLN A CA 1
ATOM 2038 C C . GLN A 1 260 ? -29.179 -0.755 18.170 1.00 74.38 260 GLN A C 1
ATOM 2040 O O . GLN A 1 260 ? -28.265 -0.053 17.737 1.00 74.38 260 GLN A O 1
ATOM 2045 N N . ASN A 1 261 ? -30.021 -0.323 19.116 1.00 78.75 261 ASN A N 1
ATOM 2046 C CA . ASN A 1 261 ? -29.940 1.021 19.694 1.00 78.75 261 ASN A CA 1
ATOM 2047 C C . ASN A 1 261 ? -28.615 1.258 20.436 1.00 78.75 261 ASN A C 1
ATOM 2049 O O . ASN A 1 261 ? -28.046 2.343 20.345 1.00 78.75 261 ASN A O 1
ATOM 2053 N N . VAL A 1 262 ? -28.089 0.242 21.131 1.00 83.62 262 VAL A N 1
ATOM 2054 C CA . VAL A 1 262 ? -26.785 0.325 21.811 1.00 83.62 262 VAL A CA 1
ATOM 2055 C C . VAL A 1 262 ? -25.646 0.497 20.803 1.00 83.62 262 VAL A C 1
ATOM 2057 O O . VAL A 1 262 ? -24.758 1.311 21.037 1.00 83.62 262 VAL A O 1
ATOM 2060 N N . ILE A 1 263 ? -25.668 -0.234 19.684 1.00 86.06 263 ILE A N 1
ATOM 2061 C CA . ILE A 1 263 ? -24.622 -0.149 18.653 1.00 86.06 263 ILE A CA 1
ATOM 2062 C C . ILE A 1 263 ? -24.649 1.221 17.967 1.00 86.06 263 ILE A C 1
ATOM 2064 O O . ILE A 1 263 ? -23.604 1.855 17.843 1.00 86.06 263 ILE A O 1
ATOM 2068 N N . LEU A 1 264 ? -25.829 1.710 17.571 1.00 87.19 264 LEU A N 1
ATOM 2069 C CA . LEU A 1 264 ? -25.965 3.029 16.942 1.00 87.19 264 LEU A CA 1
ATOM 2070 C C . LEU A 1 264 ? -25.522 4.154 17.880 1.00 87.19 264 LEU A C 1
ATOM 2072 O O . LEU A 1 264 ? -24.758 5.028 17.471 1.00 87.19 264 LEU A O 1
ATOM 2076 N N . TYR A 1 265 ? -25.938 4.093 19.148 1.00 89.50 265 TYR A N 1
ATOM 2077 C CA . TYR A 1 265 ? -25.485 5.035 20.168 1.00 89.50 265 TYR A CA 1
ATOM 2078 C C . TYR A 1 265 ? -23.962 5.004 20.322 1.00 89.50 265 TYR A C 1
ATOM 2080 O O . TYR A 1 265 ? -23.321 6.051 20.338 1.00 89.50 265 TYR A O 1
ATOM 2088 N N . ALA A 1 266 ? -23.372 3.810 20.396 1.00 89.88 266 ALA A N 1
ATOM 2089 C CA . ALA A 1 266 ? -21.936 3.645 20.557 1.00 89.88 266 ALA A CA 1
ATOM 2090 C C . ALA A 1 266 ? -21.138 4.191 19.367 1.00 89.88 266 ALA A C 1
ATOM 2092 O O . ALA A 1 266 ? -20.110 4.834 19.567 1.00 89.88 266 ALA A O 1
ATOM 2093 N N . ILE A 1 267 ? -21.629 3.983 18.141 1.00 91.50 267 ILE A N 1
ATOM 2094 C CA . ILE A 1 267 ? -21.037 4.552 16.926 1.00 91.50 267 ILE A CA 1
ATOM 2095 C C . ILE A 1 267 ? -21.119 6.079 16.967 1.00 91.50 267 ILE A C 1
ATOM 2097 O O . ILE A 1 267 ? -20.109 6.750 16.775 1.00 91.50 267 ILE A O 1
ATOM 2101 N N . GLN A 1 268 ? -22.289 6.644 17.270 1.00 91.88 268 GLN A N 1
ATOM 2102 C CA . GLN A 1 268 ? -22.464 8.095 17.325 1.00 91.88 268 GLN A CA 1
ATOM 2103 C C . GLN A 1 268 ? -21.607 8.740 18.424 1.00 91.88 268 GLN A C 1
ATOM 2105 O O . GLN A 1 268 ? -20.997 9.786 18.196 1.00 91.88 268 GLN A O 1
ATOM 2110 N N . ALA A 1 269 ? -21.531 8.111 19.598 1.00 90.88 269 ALA A N 1
ATOM 2111 C CA . ALA A 1 269 ? -20.689 8.558 20.701 1.00 90.88 269 ALA A CA 1
ATOM 2112 C C . ALA A 1 269 ? -19.202 8.519 20.317 1.00 90.88 269 ALA A C 1
ATOM 2114 O O . ALA A 1 269 ? -18.503 9.512 20.499 1.00 90.88 269 ALA A O 1
ATOM 2115 N N . ALA A 1 270 ? -18.744 7.427 19.698 1.00 92.00 270 ALA A N 1
ATOM 2116 C CA . ALA A 1 270 ? -17.365 7.285 19.245 1.00 92.00 270 ALA A CA 1
ATOM 2117 C C . ALA A 1 270 ? -16.991 8.285 18.141 1.00 92.00 270 ALA A C 1
ATOM 2119 O O . ALA A 1 270 ? -15.904 8.852 18.178 1.00 92.00 270 ALA A O 1
ATOM 2120 N N . ILE A 1 271 ? -17.886 8.546 17.181 1.00 93.44 271 ILE A N 1
ATOM 2121 C CA . ILE A 1 271 ? -17.667 9.563 16.140 1.00 93.44 271 ILE A CA 1
ATOM 2122 C C . ILE A 1 271 ? -17.562 10.954 16.770 1.00 93.44 271 ILE A C 1
ATOM 2124 O O . ILE A 1 271 ? -16.700 11.738 16.381 1.00 93.44 271 ILE A O 1
ATOM 2128 N N . LYS A 1 272 ? -18.408 11.266 17.756 1.00 93.12 272 LYS A N 1
ATOM 2129 C CA . LYS A 1 272 ? -18.364 12.561 18.442 1.00 93.12 272 LYS A CA 1
ATOM 2130 C C . LYS A 1 272 ? -17.075 12.752 19.247 1.00 93.12 272 LYS A C 1
ATOM 2132 O O . LYS A 1 272 ? -16.583 13.872 19.313 1.00 93.12 272 LYS A O 1
ATOM 2137 N N . ASP A 1 273 ? -16.551 11.684 19.843 1.00 92.38 273 ASP A N 1
ATOM 2138 C CA . ASP A 1 273 ? -15.337 11.730 20.663 1.00 92.38 273 ASP A CA 1
ATOM 2139 C C . ASP A 1 273 ? -14.052 11.719 19.817 1.00 92.38 273 ASP A C 1
ATOM 2141 O O . ASP A 1 273 ? -13.167 12.551 20.004 1.00 92.38 273 ASP A O 1
ATOM 2145 N N . LYS A 1 274 ? -13.957 10.804 18.843 1.00 93.25 274 LYS A N 1
ATOM 2146 C CA . LYS A 1 274 ? -12.724 10.525 18.084 1.00 93.25 274 LYS A CA 1
ATOM 2147 C C . LYS A 1 274 ? -12.752 10.917 16.613 1.00 93.25 274 LYS A C 1
ATOM 2149 O O . LYS A 1 274 ? -11.705 10.931 15.974 1.00 93.25 274 LYS A O 1
ATOM 2154 N N . GLY A 1 275 ? -13.909 11.274 16.059 1.00 91.31 275 GLY A N 1
ATOM 2155 C CA . GLY A 1 275 ? -14.050 11.545 14.626 1.00 91.31 275 GLY A CA 1
ATOM 2156 C C . GLY A 1 275 ? -13.200 12.716 14.129 1.00 91.31 275 GLY A C 1
ATOM 2157 O O . GLY A 1 275 ? -12.577 12.603 13.078 1.00 91.31 275 GLY A O 1
ATOM 2158 N N . TYR A 1 276 ? -13.126 13.818 14.887 1.00 93.81 276 TYR A N 1
ATOM 2159 C CA . TYR A 1 276 ? -12.308 14.975 14.496 1.00 93.81 276 TYR A CA 1
ATOM 2160 C C . TYR A 1 276 ? -10.804 14.670 14.528 1.00 93.81 276 TYR A C 1
ATOM 2162 O O . TYR A 1 276 ? -10.081 15.084 13.626 1.00 93.81 276 TYR A O 1
ATOM 2170 N N . GLU A 1 277 ? -10.346 13.922 15.536 1.00 93.50 277 GLU A N 1
ATOM 2171 C CA . GLU A 1 277 ? -8.950 13.483 15.665 1.00 93.50 277 GLU A CA 1
ATOM 2172 C C . GLU A 1 277 ? -8.554 12.604 14.469 1.00 93.50 277 GLU A C 1
ATOM 2174 O O . GLU A 1 277 ? -7.616 12.931 13.749 1.00 93.50 277 GLU A O 1
ATOM 2179 N N . ILE A 1 278 ? -9.366 11.586 14.160 1.00 93.62 278 ILE A N 1
ATOM 2180 C CA . ILE A 1 278 ? -9.134 10.677 13.028 1.00 93.62 278 ILE A CA 1
ATOM 2181 C C . ILE A 1 278 ? -9.122 11.429 11.690 1.00 93.62 278 ILE A C 1
ATOM 2183 O O . ILE A 1 278 ? -8.248 11.190 10.858 1.00 93.62 278 ILE A O 1
ATOM 2187 N N . LEU A 1 279 ? -10.079 12.338 11.466 1.00 95.12 279 LEU A N 1
ATOM 2188 C CA . LEU A 1 279 ? -10.161 13.102 10.219 1.00 95.12 279 LEU A CA 1
ATOM 2189 C C . LEU A 1 279 ? -8.962 14.039 10.048 1.00 95.12 279 LEU A C 1
ATOM 2191 O O . LEU A 1 279 ? -8.427 14.154 8.946 1.00 95.12 279 LEU A O 1
ATOM 2195 N N . ARG A 1 280 ? -8.536 14.700 11.130 1.00 95.38 280 ARG A N 1
ATOM 2196 C CA . ARG A 1 280 ? -7.350 15.559 11.128 1.00 95.38 280 ARG A CA 1
ATOM 2197 C C . ARG A 1 280 ? -6.100 14.755 10.780 1.00 95.38 280 ARG A C 1
ATOM 2199 O O . ARG A 1 280 ? -5.321 15.212 9.949 1.00 95.38 280 ARG A O 1
ATOM 2206 N N . ASP A 1 281 ? -5.926 13.583 11.379 1.00 93.44 281 ASP A N 1
ATOM 2207 C CA . ASP A 1 281 ? -4.753 12.743 11.139 1.00 93.44 281 ASP A CA 1
ATOM 2208 C C . ASP A 1 281 ? -4.717 12.233 9.694 1.00 93.44 281 ASP A C 1
ATOM 2210 O O . ASP A 1 281 ? -3.682 12.334 9.038 1.00 93.44 281 ASP A O 1
ATOM 2214 N N . TYR A 1 282 ? -5.859 11.790 9.148 1.00 93.94 282 TYR A N 1
ATOM 2215 C CA . TYR A 1 282 ? -5.963 11.444 7.726 1.00 93.94 282 TYR A CA 1
ATOM 2216 C C . TYR A 1 282 ? -5.653 12.634 6.813 1.00 93.94 282 TYR A C 1
ATOM 2218 O O . TYR A 1 282 ? -4.919 12.482 5.843 1.00 93.94 282 TYR A O 1
ATOM 2226 N N . ALA A 1 283 ? -6.174 13.827 7.112 1.00 95.38 283 ALA A N 1
ATOM 2227 C CA . ALA A 1 283 ? -5.912 15.011 6.296 1.00 95.38 283 ALA A CA 1
ATOM 2228 C C . ALA A 1 283 ? -4.420 15.386 6.281 1.00 95.38 283 ALA A C 1
ATOM 2230 O O . ALA A 1 283 ? -3.893 15.757 5.233 1.00 95.38 283 ALA A O 1
ATOM 2231 N N . ILE A 1 284 ? -3.734 15.266 7.423 1.00 94.81 284 ILE A N 1
ATOM 2232 C CA . ILE A 1 284 ? -2.292 15.519 7.529 1.00 94.81 284 ILE A CA 1
ATOM 2233 C C . ILE A 1 284 ? -1.502 14.464 6.749 1.00 94.81 284 ILE A C 1
ATOM 2235 O O . ILE A 1 284 ? -0.606 14.825 5.991 1.00 94.81 284 ILE A O 1
ATOM 2239 N N . GLU A 1 285 ? -1.837 13.182 6.885 1.00 93.06 285 GLU A N 1
ATOM 2240 C CA . GLU A 1 285 ? -1.165 12.112 6.141 1.00 93.06 285 GLU A CA 1
ATOM 2241 C C . GLU A 1 285 ? -1.359 12.248 4.634 1.00 93.06 285 GLU A C 1
ATOM 2243 O O . GLU A 1 285 ? -0.380 12.214 3.895 1.00 93.06 285 GLU A O 1
ATOM 2248 N N . ILE A 1 286 ? -2.586 12.497 4.172 1.00 94.25 286 ILE A N 1
ATOM 2249 C CA . ILE A 1 286 ? -2.871 12.738 2.753 1.00 94.25 286 ILE A CA 1
ATOM 2250 C C . ILE A 1 286 ? -2.099 13.971 2.260 1.00 94.25 286 ILE A C 1
ATOM 2252 O O . ILE A 1 286 ? -1.531 13.940 1.169 1.00 94.25 286 ILE A O 1
ATOM 2256 N N . ALA A 1 287 ? -2.006 15.045 3.051 1.00 94.62 287 ALA A N 1
ATOM 2257 C CA . ALA A 1 287 ? -1.206 16.218 2.692 1.00 94.62 287 ALA A CA 1
ATOM 2258 C C . ALA A 1 287 ? 0.291 15.881 2.562 1.00 94.62 287 ALA A C 1
ATOM 2260 O O . ALA A 1 287 ? 0.931 16.264 1.586 1.00 94.62 287 ALA A O 1
ATOM 2261 N N . ILE A 1 288 ? 0.854 15.116 3.500 1.00 93.00 288 ILE A N 1
ATOM 2262 C CA . ILE A 1 288 ? 2.259 14.686 3.447 1.00 93.00 288 ILE A CA 1
ATOM 2263 C C . ILE A 1 288 ? 2.503 13.775 2.237 1.00 93.00 288 ILE A C 1
ATOM 2265 O O . ILE A 1 288 ? 3.482 13.960 1.515 1.00 93.00 288 ILE A O 1
ATOM 2269 N N . LEU A 1 289 ? 1.600 12.831 1.970 1.00 92.19 289 LEU A N 1
ATOM 2270 C CA . LEU A 1 289 ? 1.694 11.899 0.846 1.00 92.19 289 LEU A CA 1
ATOM 2271 C C . LEU A 1 289 ? 1.546 12.609 -0.504 1.00 92.19 289 LEU A C 1
ATOM 2273 O O . LEU A 1 289 ? 2.301 12.337 -1.431 1.00 92.19 289 LEU A O 1
ATOM 2277 N N . THR A 1 290 ? 0.640 13.577 -0.621 1.00 91.81 290 THR A N 1
ATOM 2278 C CA . THR A 1 290 ? 0.494 14.381 -1.847 1.00 91.81 290 THR A CA 1
ATOM 2279 C C . THR A 1 290 ? 1.708 15.274 -2.102 1.00 91.81 290 THR A C 1
ATOM 2281 O O . THR A 1 290 ? 2.155 15.370 -3.245 1.00 91.81 290 THR A O 1
ATOM 2284 N N . ILE A 1 291 ? 2.314 15.855 -1.059 1.00 91.88 291 ILE A N 1
ATOM 2285 C CA . ILE A 1 291 ? 3.597 16.570 -1.172 1.00 91.88 291 ILE A CA 1
ATOM 2286 C C . ILE A 1 291 ? 4.717 15.606 -1.587 1.00 91.88 291 ILE A C 1
ATOM 2288 O O . ILE A 1 291 ? 5.501 15.926 -2.482 1.00 91.88 291 ILE A O 1
ATOM 2292 N N . GLY A 1 292 ? 4.771 14.406 -1.002 1.00 88.31 292 GLY A N 1
ATOM 2293 C CA . GLY A 1 292 ? 5.722 13.359 -1.390 1.00 88.31 292 GLY A CA 1
ATOM 2294 C C . GLY A 1 292 ? 5.579 12.962 -2.863 1.00 88.31 292 GLY A C 1
ATOM 2295 O O . GLY A 1 292 ? 6.569 12.882 -3.587 1.00 88.31 292 GLY A O 1
ATOM 2296 N N . ALA A 1 293 ? 4.341 12.835 -3.346 1.00 87.88 293 ALA A N 1
ATOM 2297 C CA . ALA A 1 293 ? 4.031 12.574 -4.750 1.00 87.88 293 ALA A CA 1
ATOM 2298 C C . ALA A 1 293 ? 4.390 13.748 -5.685 1.00 87.88 293 ALA A C 1
ATOM 2300 O O . ALA A 1 293 ? 4.686 13.533 -6.861 1.00 87.88 293 ALA A O 1
ATOM 2301 N N . ALA A 1 294 ? 4.391 14.986 -5.185 1.00 86.69 294 ALA A N 1
ATOM 2302 C CA . ALA A 1 294 ? 4.791 16.175 -5.939 1.00 86.69 294 ALA A CA 1
ATOM 2303 C C . ALA A 1 294 ? 6.313 16.426 -5.928 1.00 86.69 294 ALA A C 1
ATOM 2305 O O . ALA A 1 294 ? 6.809 17.208 -6.736 1.00 86.69 294 ALA A O 1
ATOM 2306 N N . SER A 1 295 ? 7.065 15.764 -5.042 1.00 81.75 295 SER A N 1
ATOM 2307 C CA . SER A 1 295 ? 8.488 16.052 -4.798 1.00 81.75 295 SER A CA 1
ATOM 2308 C C . SER A 1 295 ? 9.448 15.496 -5.860 1.00 81.75 295 SER A C 1
ATOM 2310 O O . SER A 1 295 ? 10.635 15.804 -5.817 1.00 81.75 295 SER A O 1
ATOM 2312 N N . GLY A 1 296 ? 8.966 14.685 -6.812 1.00 68.25 296 GLY A N 1
ATOM 2313 C CA . GLY A 1 296 ? 9.772 14.200 -7.944 1.00 68.25 296 GLY A CA 1
ATOM 2314 C C . GLY A 1 296 ? 10.974 13.327 -7.556 1.00 68.25 296 GLY A C 1
ATOM 2315 O O . GLY A 1 296 ? 11.925 13.216 -8.328 1.00 68.25 296 GLY A O 1
ATOM 2316 N N . VAL A 1 297 ? 10.956 12.735 -6.356 1.00 73.12 297 VAL A N 1
ATOM 2317 C CA . VAL A 1 297 ? 12.039 11.879 -5.857 1.00 73.12 297 VAL A CA 1
ATOM 2318 C C . VAL A 1 297 ? 12.145 10.631 -6.739 1.00 73.12 297 VAL A C 1
ATOM 2320 O O . VAL A 1 297 ? 11.178 9.878 -6.887 1.00 73.12 297 VAL A O 1
ATOM 2323 N N . GLN A 1 298 ? 13.320 10.432 -7.338 1.00 59.41 298 GLN A N 1
ATOM 2324 C CA . GLN A 1 298 ? 13.637 9.278 -8.183 1.00 59.41 298 GLN A CA 1
ATOM 2325 C C . GLN A 1 298 ? 13.671 7.981 -7.352 1.00 59.41 298 GLN A C 1
ATOM 2327 O O . GLN A 1 298 ? 13.971 8.015 -6.162 1.00 59.41 298 GLN A O 1
ATOM 2332 N N . GLY A 1 299 ? 13.358 6.837 -7.974 1.00 62.78 299 GLY A N 1
ATOM 2333 C CA . GLY A 1 299 ? 13.395 5.521 -7.309 1.00 62.78 299 GLY A CA 1
ATOM 2334 C C . GLY A 1 299 ? 12.041 4.967 -6.844 1.00 62.78 299 GLY A C 1
ATOM 2335 O O . GLY A 1 299 ? 11.986 4.194 -5.898 1.00 62.78 299 GLY A O 1
ATOM 2336 N N . GLY A 1 300 ? 10.927 5.363 -7.470 1.00 69.56 300 GLY A N 1
ATOM 2337 C CA . GLY A 1 300 ? 9.606 4.755 -7.227 1.00 69.56 300 GLY A CA 1
ATOM 2338 C C . GLY A 1 300 ? 8.828 5.299 -6.021 1.00 69.56 300 GLY A C 1
ATOM 2339 O O . GLY A 1 300 ? 7.606 5.165 -5.974 1.00 69.56 300 GLY A O 1
ATOM 2340 N N . LEU A 1 301 ? 9.485 6.015 -5.100 1.00 74.69 301 LEU A N 1
ATOM 2341 C CA . LEU A 1 301 ? 8.851 6.632 -3.923 1.00 74.69 301 LEU A CA 1
ATOM 2342 C C . LEU A 1 301 ? 7.693 7.574 -4.288 1.00 74.69 301 LEU A C 1
ATOM 2344 O O . LEU A 1 301 ? 6.656 7.567 -3.628 1.00 74.69 301 LEU A O 1
ATOM 2348 N N . GLN A 1 302 ? 7.827 8.333 -5.379 1.00 83.69 302 GLN A N 1
ATOM 2349 C CA . GLN A 1 302 ? 6.768 9.212 -5.879 1.00 83.69 302 GLN A CA 1
ATOM 2350 C C . GLN A 1 302 ? 5.463 8.449 -6.169 1.00 83.69 302 GLN A C 1
ATOM 2352 O O . GLN A 1 302 ? 4.371 8.901 -5.819 1.00 83.69 302 GLN A O 1
ATOM 2357 N N . GLN A 1 303 ? 5.584 7.276 -6.793 1.00 86.06 303 GLN A N 1
ATOM 2358 C CA . GLN A 1 303 ? 4.455 6.426 -7.164 1.00 86.06 303 GLN A CA 1
ATOM 2359 C C . GLN A 1 303 ? 3.809 5.821 -5.913 1.00 86.06 303 GLN A C 1
ATOM 2361 O O . GLN A 1 303 ? 2.583 5.739 -5.843 1.00 86.06 303 GLN A O 1
ATOM 2366 N N . PHE A 1 304 ? 4.610 5.488 -4.893 1.00 86.75 304 PHE A N 1
ATOM 2367 C CA . PHE A 1 304 ? 4.108 5.028 -3.596 1.00 86.75 304 PHE A CA 1
ATOM 2368 C C . PHE A 1 304 ? 3.352 6.094 -2.839 1.00 86.75 304 PHE A C 1
ATOM 2370 O O . PHE A 1 304 ? 2.269 5.816 -2.338 1.00 86.75 304 PHE A O 1
ATOM 2377 N N . CYS A 1 305 ? 3.887 7.309 -2.775 1.00 88.69 305 CYS A N 1
ATOM 2378 C CA . CYS A 1 305 ? 3.205 8.414 -2.124 1.00 88.69 305 CYS A CA 1
ATOM 2379 C C . CYS A 1 305 ? 1.874 8.730 -2.819 1.00 88.69 305 CYS A C 1
ATOM 2381 O O . CYS A 1 305 ? 0.866 8.945 -2.149 1.00 88.69 305 CYS A O 1
ATOM 2383 N N . PHE A 1 306 ? 1.846 8.684 -4.154 1.00 90.00 306 PHE A N 1
ATOM 2384 C CA . PHE A 1 306 ? 0.617 8.890 -4.912 1.00 90.00 306 PHE A CA 1
ATOM 2385 C C . PHE A 1 306 ? -0.402 7.767 -4.688 1.00 90.00 306 PHE A C 1
ATOM 2387 O O . PHE A 1 306 ? -1.567 8.058 -4.448 1.00 90.00 306 PHE A O 1
ATOM 2394 N N . LEU A 1 307 ? 0.027 6.501 -4.718 1.00 91.50 307 LEU A N 1
ATOM 2395 C CA . LEU A 1 307 ? -0.824 5.344 -4.425 1.00 91.50 307 LEU A CA 1
ATOM 2396 C C . LEU A 1 307 ? -1.371 5.393 -2.993 1.00 91.50 307 LEU A C 1
ATOM 2398 O O . LEU A 1 307 ? -2.569 5.228 -2.792 1.00 91.50 307 LEU A O 1
ATOM 2402 N N . ALA A 1 308 ? -0.507 5.645 -2.010 1.00 91.38 308 ALA A N 1
ATOM 2403 C CA . ALA A 1 308 ? -0.871 5.687 -0.599 1.00 91.38 308 ALA A CA 1
ATOM 2404 C C . ALA A 1 308 ? -1.863 6.812 -0.282 1.00 91.38 308 ALA A C 1
ATOM 2406 O O . ALA A 1 308 ? -2.691 6.640 0.599 1.00 91.38 308 ALA A O 1
ATOM 2407 N N . ALA A 1 309 ? -1.838 7.930 -1.017 1.00 92.88 309 ALA A N 1
ATOM 2408 C CA . ALA A 1 309 ? -2.817 9.004 -0.843 1.00 92.88 309 ALA A CA 1
ATOM 2409 C C . ALA A 1 309 ? -4.262 8.585 -1.193 1.00 92.88 309 ALA A C 1
ATOM 2411 O O . ALA A 1 309 ? -5.203 9.260 -0.777 1.00 92.88 309 ALA A O 1
ATOM 2412 N N . TRP A 1 310 ? -4.445 7.502 -1.960 1.00 92.12 310 TRP A N 1
ATOM 2413 C CA . TRP A 1 310 ? -5.760 6.965 -2.329 1.00 92.12 310 TRP A CA 1
ATOM 2414 C C . TRP A 1 310 ? -6.284 5.873 -1.388 1.00 92.12 310 TRP A C 1
ATOM 2416 O O . TRP A 1 310 ? -7.444 5.480 -1.533 1.00 92.12 310 TRP A O 1
ATOM 2426 N N . ILE A 1 311 ? -5.444 5.353 -0.488 1.00 89.25 311 ILE A N 1
ATOM 2427 C CA . ILE A 1 311 ? -5.763 4.230 0.410 1.00 89.25 311 ILE A CA 1
ATOM 2428 C C . ILE A 1 311 ? -6.182 4.762 1.778 1.00 89.25 311 ILE A C 1
ATOM 2430 O O . ILE A 1 311 ? -7.202 4.256 2.300 1.00 89.25 311 ILE A O 1
#

Sequence (311 aa):
DTQWKWQGIEQDVVSVADANHLALLTFVFPDTSSMDSSSSAPRSHVVPTPQNLSITPLPVTENSFNTYTLDSILAYSVPKKQAPEFVSAAKEIPDEQAEEIVTRHGREKKMWIMKAAKVNTRNTIVQWLSNAWVEFIDLLKNAETLDIVIMVLGYLSMHLTFVSLFLSMRRMGSNFWLGMSTLFSSVFAFLFGLAVTTKLGVPISVILLSEGLPFLVVTIGFEKNIVLTRAVLSHAVEHRRTQARDAKPGKKSDEQSQSQNVILYAIQAAIKDKGYEILRDYAIEIAILTIGAASGVQGGLQQFCFLAAWI

pLDDT: mean 75.87, std 16.38, range [33.0, 95.88]

Foldseek 3Di:
DPPDDDDDDDPDDDDPPPDQAKDKDKDWAWQDVDPPDRQDDDDPVQQDDDPPWDKDWDDWDQPPQCPPTSTGMTMIIGRPVCVVVSCVSRQKGFRPPFDFDQDPVGTDGDIDGDDPPPPCVPDPPVVVVVVVVVVVVVCVVRDDPVLVVVQVVLVVLLVVLLVCLQVLVVVLPDPRVLSVVLVVVVVVLLVVLVVVLVVVVNRDDPVLCVSCVSVLCNLLGCVLVSLLVSQLSVQLVVVVVVCVVPDDPDDPDDPVVVSVVSNVRSNVRSCVVCVVVSVVVLVVSLVVLVVQLVVPDPDCSNSSSSSSSSD